Protein AF-A9DUG3-F1 (afdb_monomer_lite)

Sequence (276 aa):
MDKNAQLIIAKNIAESKLKQYTFLKLDKHLISSIRQYLVFFSNYVKDSKKVEIIMHASEVEGGLDIAFDFPETTTKEELQTWLNEYLGFLKTDKNNLQVNAVDDVTDKEADVLILKLKNQIQHFKHSLDILQVENNLLKSQNEQITDITKLLASKSDQFFIPIGNNNSIVKEQSNTTDKTQFIGSSFHKSEINISEIDDKIVDLIKTLSKNTKQEKKLLSNLETLKSETASEKEKKKSGSMIRKFLETCNTEVAKEVIQTISENGEGWIQYIGTLF

Structure (mmCIF, N/CA/C/O backbone):
data_AF-A9DUG3-F1
#
_entry.id   AF-A9DUG3-F1
#
loop_
_atom_site.group_PDB
_atom_site.id
_atom_site.type_symbol
_atom_site.label_atom_id
_atom_site.label_alt_id
_atom_site.label_comp_id
_atom_site.label_asym_id
_atom_site.label_entity_id
_atom_site.label_seq_id
_atom_site.pdbx_PDB_ins_code
_atom_site.Cartn_x
_atom_site.Cartn_y
_atom_site.Cartn_z
_atom_site.occupancy
_atom_site.B_iso_or_equiv
_atom_site.auth_seq_id
_atom_site.auth_comp_id
_atom_site.auth_asym_id
_atom_site.auth_atom_id
_atom_site.pdbx_PDB_model_num
ATOM 1 N N . MET A 1 1 ? 21.197 19.264 36.733 1.00 53.28 1 MET A N 1
ATOM 2 C CA . MET A 1 1 ? 20.646 17.947 36.353 1.00 53.28 1 MET A CA 1
ATOM 3 C C . MET A 1 1 ? 20.316 18.002 34.878 1.00 53.28 1 MET A C 1
ATOM 5 O O . MET A 1 1 ? 19.623 18.921 34.465 1.00 53.28 1 MET A O 1
ATOM 9 N N . ASP A 1 2 ? 20.927 17.116 34.099 1.00 63.25 2 ASP A N 1
ATOM 10 C CA . ASP A 1 2 ? 20.950 17.178 32.640 1.00 63.25 2 ASP A CA 1
ATOM 11 C C . ASP A 1 2 ? 19.565 16.864 32.048 1.00 63.25 2 ASP A C 1
ATOM 13 O O . ASP A 1 2 ? 18.989 15.801 32.290 1.00 63.25 2 ASP A O 1
ATOM 17 N N . LYS A 1 3 ? 19.025 17.818 31.285 1.00 61.84 3 LYS A N 1
ATOM 18 C CA . LYS A 1 3 ? 17.719 17.726 30.621 1.00 61.84 3 LYS A CA 1
ATOM 19 C C . LYS A 1 3 ? 17.682 16.547 29.637 1.00 61.84 3 LYS A C 1
ATOM 21 O O . LYS A 1 3 ? 16.628 15.944 29.461 1.00 61.84 3 LYS A O 1
ATOM 26 N N . ASN A 1 4 ? 18.835 16.163 29.076 1.00 63.25 4 ASN A N 1
ATOM 27 C CA . ASN A 1 4 ? 18.965 14.982 28.219 1.00 63.25 4 ASN A CA 1
ATOM 28 C C . ASN A 1 4 ? 18.872 13.672 29.005 1.00 63.25 4 ASN A C 1
ATOM 30 O O . ASN A 1 4 ? 18.238 12.730 28.538 1.00 63.25 4 ASN A O 1
ATOM 34 N N . ALA A 1 5 ? 19.429 13.613 30.216 1.00 62.38 5 ALA A N 1
ATOM 35 C CA . ALA A 1 5 ? 19.328 12.424 31.059 1.00 62.38 5 ALA A CA 1
ATOM 36 C C . ALA A 1 5 ? 17.874 12.161 31.487 1.00 62.38 5 ALA A C 1
ATOM 38 O O . ALA A 1 5 ? 17.422 11.019 31.472 1.00 62.38 5 ALA A O 1
ATOM 39 N N . GLN A 1 6 ? 17.108 13.217 31.789 1.00 64.44 6 GLN A N 1
ATOM 40 C CA . GLN A 1 6 ? 15.674 13.094 32.079 1.00 64.44 6 GLN A CA 1
ATOM 41 C C . GLN A 1 6 ? 14.865 12.644 30.852 1.00 64.44 6 GLN A C 1
ATOM 43 O O . GLN A 1 6 ? 13.940 11.849 31.001 1.00 64.44 6 GLN A O 1
ATOM 48 N N . LEU A 1 7 ? 15.236 13.088 29.645 1.00 58.44 7 LEU A N 1
ATOM 49 C CA . LEU A 1 7 ? 14.571 12.688 28.400 1.00 58.44 7 LEU A CA 1
ATOM 50 C C . LEU A 1 7 ? 14.832 11.216 28.046 1.00 58.44 7 LEU A C 1
ATOM 52 O O . LEU A 1 7 ? 13.918 10.514 27.626 1.00 58.44 7 LEU A O 1
ATOM 56 N N . ILE A 1 8 ? 16.060 10.735 28.265 1.00 62.53 8 ILE A N 1
ATOM 57 C CA . ILE A 1 8 ? 16.444 9.331 28.051 1.00 62.53 8 ILE A CA 1
ATOM 58 C C . ILE A 1 8 ? 15.735 8.418 29.056 1.00 62.53 8 ILE A C 1
ATOM 60 O O . ILE A 1 8 ? 15.217 7.373 28.678 1.00 62.53 8 ILE A O 1
ATOM 64 N N . ILE A 1 9 ? 15.647 8.827 30.325 1.00 62.38 9 ILE A N 1
ATOM 65 C CA . ILE A 1 9 ? 14.929 8.065 31.355 1.00 62.38 9 ILE A CA 1
ATOM 66 C C . ILE A 1 9 ? 13.424 8.032 31.055 1.00 62.38 9 ILE A C 1
ATOM 68 O O . ILE A 1 9 ? 12.820 6.967 31.124 1.00 62.38 9 ILE A O 1
ATOM 72 N N . ALA A 1 10 ? 12.820 9.158 30.663 1.00 55.88 10 ALA A N 1
ATOM 73 C CA . ALA A 1 10 ? 11.409 9.208 30.279 1.00 55.88 10 ALA A CA 1
ATOM 74 C C . ALA A 1 10 ? 11.113 8.358 29.033 1.00 55.88 10 ALA A C 1
ATOM 76 O O . ALA A 1 10 ? 10.113 7.646 29.009 1.00 55.88 10 ALA A O 1
ATOM 77 N N . LYS A 1 11 ? 12.006 8.376 28.034 1.00 54.28 11 LYS A N 1
ATOM 78 C CA . LYS A 1 11 ? 11.915 7.526 26.842 1.00 54.28 11 LYS A CA 1
ATOM 79 C C . LYS A 1 11 ? 12.021 6.042 27.201 1.00 54.28 11 LYS A C 1
ATOM 81 O O . LYS A 1 11 ? 11.151 5.279 26.808 1.00 54.28 11 LYS A O 1
ATOM 86 N N . ASN A 1 12 ? 12.991 5.653 28.026 1.00 52.78 12 ASN A N 1
ATOM 87 C CA . ASN A 1 12 ? 13.157 4.263 28.464 1.00 52.78 12 ASN A CA 1
ATOM 88 C C . ASN A 1 12 ? 11.988 3.768 29.336 1.00 52.78 12 ASN A C 1
ATOM 90 O O . ASN A 1 12 ? 11.646 2.592 29.292 1.00 52.78 12 ASN A O 1
ATOM 94 N N . ILE A 1 13 ? 11.360 4.647 30.129 1.00 55.53 13 ILE A N 1
ATOM 95 C CA . ILE A 1 13 ? 10.158 4.319 30.917 1.00 55.53 13 ILE A CA 1
ATOM 96 C C . ILE A 1 13 ? 8.910 4.220 30.024 1.00 55.53 13 ILE A C 1
ATOM 98 O O . ILE A 1 13 ? 8.036 3.397 30.283 1.00 55.53 13 ILE A O 1
ATOM 102 N N . ALA A 1 14 ? 8.805 5.042 28.978 1.00 52.41 14 ALA A N 1
ATOM 103 C CA . ALA A 1 14 ? 7.743 4.917 27.982 1.00 52.41 14 ALA A CA 1
ATOM 104 C C . ALA A 1 14 ? 7.910 3.629 27.157 1.00 52.41 14 ALA A C 1
ATOM 106 O O . ALA A 1 14 ? 6.949 2.890 26.965 1.00 52.41 14 ALA A O 1
ATOM 107 N N . GLU A 1 15 ? 9.142 3.304 26.759 1.00 47.09 15 GLU A N 1
ATOM 108 C CA . GLU A 1 15 ? 9.482 2.067 26.051 1.00 47.09 15 GLU A CA 1
ATOM 109 C C . GLU A 1 15 ? 9.289 0.817 26.923 1.00 47.09 15 GLU A C 1
ATOM 111 O O . GLU A 1 15 ? 8.870 -0.213 26.410 1.00 47.09 15 GLU A O 1
ATOM 116 N N . SER A 1 16 ? 9.491 0.895 28.245 1.00 46.16 16 SER A N 1
ATOM 117 C CA . SER A 1 16 ? 9.234 -0.233 29.156 1.00 46.16 16 SER A CA 1
ATOM 118 C C . SER A 1 16 ? 7.751 -0.470 29.467 1.00 46.16 16 SER A C 1
ATOM 120 O O . SER A 1 16 ? 7.396 -1.537 29.971 1.00 46.16 16 SER A O 1
ATOM 122 N N . LYS A 1 17 ? 6.877 0.499 29.155 1.00 48.72 17 LYS A N 1
ATOM 123 C CA . LYS A 1 17 ? 5.414 0.346 29.213 1.00 48.72 17 LYS A CA 1
ATOM 124 C C . LYS A 1 17 ? 4.809 -0.175 27.912 1.00 48.72 17 LYS A C 1
ATOM 126 O O . LYS A 1 17 ? 3.678 -0.660 27.940 1.00 48.72 17 LYS A O 1
ATOM 131 N N . LEU A 1 18 ? 5.544 -0.114 26.799 1.00 52.50 18 LEU A N 1
ATOM 132 C CA . LEU A 1 18 ? 5.123 -0.741 25.552 1.00 52.50 18 LEU A CA 1
ATOM 133 C C . LEU A 1 18 ? 5.094 -2.253 25.750 1.00 52.50 18 LEU A C 1
ATOM 135 O O . LEU A 1 18 ? 6.120 -2.914 25.906 1.00 52.50 18 LEU A O 1
ATOM 139 N N . LYS A 1 19 ? 3.895 -2.825 25.718 1.00 59.94 19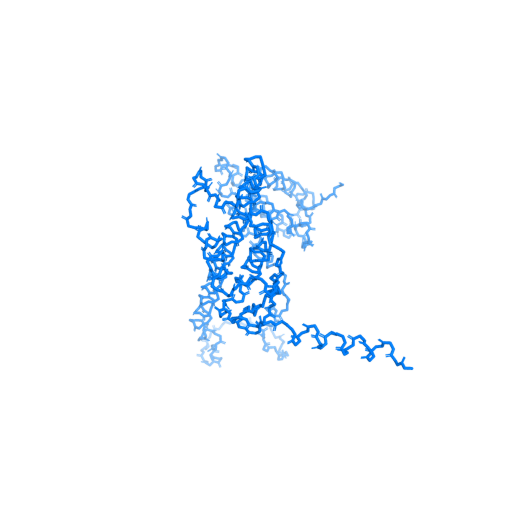 LYS A N 1
ATOM 140 C CA . LYS A 1 19 ? 3.746 -4.273 25.649 1.00 59.94 19 LYS A CA 1
ATOM 141 C C . LYS A 1 19 ? 4.064 -4.667 24.205 1.00 59.94 19 LYS A C 1
ATOM 143 O O . LYS A 1 19 ? 3.303 -4.362 23.291 1.00 59.94 19 LYS A O 1
ATOM 148 N N . GLN A 1 20 ? 5.225 -5.276 23.978 1.00 57.41 20 GLN A N 1
ATOM 149 C CA . GLN A 1 20 ? 5.587 -5.830 22.672 1.00 57.41 20 GLN A CA 1
ATOM 150 C C . GLN A 1 20 ? 4.740 -7.082 22.428 1.00 57.41 20 GLN A C 1
ATOM 152 O O . GLN A 1 20 ? 4.733 -8.002 23.246 1.00 57.41 20 GLN A O 1
ATOM 157 N N . TYR A 1 21 ? 3.989 -7.108 21.327 1.00 61.03 21 TYR A N 1
ATOM 158 C CA . TYR A 1 21 ? 3.014 -8.173 21.077 1.00 61.03 21 TYR A CA 1
ATOM 159 C C . TYR A 1 21 ? 3.483 -9.182 20.041 1.00 61.03 21 TYR A C 1
ATOM 161 O O . TYR A 1 21 ? 3.121 -10.356 20.147 1.00 61.03 21 TYR A O 1
ATOM 169 N N . THR A 1 22 ? 4.237 -8.755 19.023 1.00 67.94 22 THR A N 1
ATOM 170 C CA . THR A 1 22 ? 4.619 -9.649 17.923 1.00 67.94 22 THR A CA 1
ATOM 171 C C . THR A 1 22 ? 5.698 -9.057 17.025 1.00 67.94 22 THR A C 1
ATOM 173 O O . THR A 1 22 ? 5.678 -7.867 16.719 1.00 67.94 22 THR A O 1
ATOM 176 N N . PHE A 1 23 ? 6.575 -9.937 16.545 1.00 68.12 23 PHE A N 1
ATOM 177 C CA . PHE A 1 23 ? 7.443 -9.706 15.397 1.00 68.12 23 PHE A CA 1
ATOM 178 C C . PHE A 1 23 ? 6.823 -10.364 14.156 1.00 68.12 23 PHE A C 1
ATOM 180 O O . PHE A 1 23 ? 6.543 -11.567 14.155 1.00 68.12 23 PHE A O 1
ATOM 187 N N . LEU A 1 24 ? 6.613 -9.589 13.093 1.00 70.44 24 LEU A N 1
ATOM 188 C CA . LEU A 1 24 ? 6.164 -10.082 11.793 1.00 70.44 24 LEU A CA 1
ATOM 189 C C . LEU A 1 24 ? 7.359 -10.208 10.856 1.00 70.44 24 LEU A C 1
ATOM 191 O O . LEU A 1 24 ? 7.857 -9.208 10.341 1.00 70.44 24 LEU A O 1
ATOM 195 N N . LYS A 1 25 ? 7.771 -11.446 10.573 1.00 70.25 25 LYS A N 1
ATOM 196 C CA . LYS A 1 25 ? 8.754 -11.716 9.522 1.00 70.25 25 LYS A CA 1
ATOM 197 C C . LYS A 1 25 ? 8.149 -11.380 8.161 1.00 70.25 25 LYS A C 1
ATOM 199 O O . LYS A 1 25 ? 7.157 -11.990 7.763 1.00 70.25 25 LYS A O 1
ATOM 204 N N . LEU A 1 26 ? 8.752 -10.434 7.452 1.00 74.50 26 LEU A N 1
ATOM 205 C CA . LEU A 1 26 ? 8.242 -9.916 6.185 1.00 74.50 26 LEU A CA 1
ATOM 206 C C . LEU A 1 26 ? 9.390 -9.691 5.207 1.00 74.50 26 LEU A C 1
ATOM 208 O O . LEU A 1 26 ? 10.518 -9.406 5.603 1.00 74.50 26 LEU A O 1
ATOM 212 N N . ASP A 1 27 ? 9.088 -9.806 3.916 1.00 73.44 27 ASP A N 1
ATOM 213 C CA . ASP A 1 27 ? 10.015 -9.368 2.879 1.00 73.44 27 ASP A CA 1
ATOM 214 C C . ASP A 1 27 ? 10.232 -7.853 3.002 1.00 73.44 27 ASP A C 1
ATOM 216 O O . ASP A 1 27 ? 9.260 -7.105 3.148 1.00 73.44 27 ASP A O 1
ATOM 220 N N . LYS A 1 28 ? 11.493 -7.404 2.912 1.00 77.38 28 LYS A N 1
ATOM 221 C CA . LYS A 1 28 ? 11.890 -5.990 3.009 1.00 77.38 28 LYS A CA 1
ATOM 222 C C . LYS A 1 28 ? 11.071 -5.069 2.102 1.00 77.38 28 LYS A C 1
ATOM 224 O O . LYS A 1 28 ? 10.828 -3.922 2.459 1.00 77.38 28 LYS A O 1
ATOM 229 N N . HIS A 1 29 ? 10.622 -5.578 0.957 1.00 76.38 29 HIS A N 1
ATOM 230 C CA . HIS A 1 29 ? 9.849 -4.820 -0.019 1.00 76.38 29 HIS A CA 1
ATOM 231 C C . HIS A 1 29 ? 8.402 -4.569 0.433 1.00 76.38 29 HIS A C 1
ATOM 233 O O . HIS A 1 29 ? 7.811 -3.565 0.054 1.00 76.38 29 HIS A O 1
ATOM 239 N N . LEU A 1 30 ? 7.840 -5.431 1.285 1.00 76.88 30 LEU A N 1
ATOM 240 C CA . LEU A 1 30 ? 6.457 -5.329 1.772 1.00 76.88 30 LEU A CA 1
ATOM 241 C C . LEU A 1 30 ? 6.329 -4.524 3.072 1.00 76.88 30 LEU A C 1
ATOM 243 O O . LEU A 1 30 ? 5.225 -4.109 3.431 1.00 76.88 30 LEU A O 1
ATOM 247 N N . ILE A 1 31 ? 7.443 -4.317 3.783 1.00 79.88 31 ILE A N 1
ATOM 248 C CA . ILE A 1 31 ? 7.480 -3.710 5.121 1.00 79.88 31 ILE A CA 1
ATOM 249 C C . ILE A 1 31 ? 6.757 -2.358 5.139 1.00 79.88 31 ILE A C 1
ATOM 251 O O . ILE A 1 31 ? 5.853 -2.162 5.951 1.00 79.88 31 ILE A O 1
ATOM 255 N N . SER A 1 32 ? 7.097 -1.447 4.223 1.00 82.75 32 SER A N 1
ATOM 256 C CA . SER A 1 32 ? 6.539 -0.088 4.225 1.00 82.75 32 SER A CA 1
ATOM 257 C C . SER A 1 32 ? 5.024 -0.083 3.989 1.00 82.75 32 SER A C 1
ATOM 259 O O . SER A 1 32 ? 4.283 0.554 4.741 1.00 82.75 32 SER A O 1
ATOM 261 N N . SER A 1 33 ? 4.545 -0.846 3.000 1.00 80.19 33 SER A N 1
ATOM 262 C CA . SER A 1 33 ? 3.121 -0.943 2.652 1.00 80.19 33 SER A CA 1
ATOM 263 C C . SER A 1 33 ? 2.298 -1.531 3.795 1.00 80.19 33 SER A C 1
ATOM 265 O O . SER A 1 33 ? 1.241 -1.006 4.145 1.00 80.19 33 SER A O 1
ATOM 267 N N . ILE A 1 34 ? 2.803 -2.604 4.414 1.00 82.38 34 ILE A N 1
ATOM 268 C CA . ILE A 1 34 ? 2.151 -3.249 5.556 1.00 82.38 34 ILE A CA 1
ATOM 269 C C . ILE A 1 34 ? 2.146 -2.306 6.760 1.00 82.38 34 ILE A C 1
ATOM 271 O O . ILE A 1 34 ? 1.101 -2.129 7.383 1.00 82.38 34 ILE A O 1
ATOM 275 N N . ARG A 1 35 ? 3.267 -1.637 7.056 1.00 85.31 35 ARG A N 1
ATOM 276 C CA . ARG A 1 35 ? 3.357 -0.662 8.151 1.00 85.31 35 ARG A CA 1
ATOM 277 C C . ARG A 1 35 ? 2.325 0.450 7.996 1.00 85.31 35 ARG A C 1
ATOM 279 O O . ARG A 1 35 ? 1.615 0.747 8.950 1.00 85.31 35 ARG A O 1
ATOM 286 N N . GLN A 1 36 ? 2.224 1.048 6.809 1.00 84.06 36 GLN A N 1
ATOM 287 C CA . GLN A 1 36 ? 1.275 2.134 6.547 1.00 84.06 36 GLN A CA 1
ATOM 288 C C . GLN A 1 36 ? -0.175 1.695 6.782 1.00 84.06 36 GLN A C 1
ATOM 290 O O . GLN A 1 36 ? -0.925 2.410 7.445 1.00 84.06 36 GLN A O 1
ATOM 295 N N . TYR A 1 37 ? -0.552 0.502 6.309 1.00 86.81 37 TYR A N 1
ATOM 296 C CA . TYR A 1 37 ? -1.890 -0.041 6.548 1.00 86.81 37 TYR A CA 1
ATOM 297 C C . TYR A 1 37 ? -2.141 -0.322 8.034 1.00 86.81 37 TYR A C 1
ATOM 299 O O . TYR A 1 37 ? -3.212 -0.012 8.555 1.00 86.81 37 TYR A O 1
ATOM 307 N N . LEU A 1 38 ? -1.159 -0.886 8.738 1.00 85.00 38 LEU A N 1
ATOM 308 C CA . LEU A 1 38 ? -1.287 -1.225 10.152 1.00 85.00 38 LEU A CA 1
ATOM 309 C C . LEU A 1 38 ? -1.399 0.011 11.049 1.00 85.00 38 LEU A C 1
ATOM 311 O O . LEU A 1 38 ? -2.230 0.020 11.946 1.00 85.00 38 LEU A O 1
ATOM 315 N N . VAL A 1 39 ? -0.657 1.089 10.784 1.00 86.94 39 VAL A N 1
ATOM 316 C CA . VAL A 1 39 ? -0.724 2.323 11.595 1.00 86.94 39 VAL A CA 1
ATOM 317 C C . VAL A 1 39 ? -2.143 2.909 11.647 1.00 86.94 39 VAL A C 1
ATOM 319 O O . VAL A 1 39 ? -2.549 3.459 12.674 1.00 86.94 39 VAL A O 1
ATOM 322 N N . PHE A 1 40 ? -2.940 2.737 10.586 1.00 89.69 40 PHE A N 1
ATOM 323 C CA . PHE A 1 40 ? -4.333 3.191 10.559 1.00 89.69 40 PHE A CA 1
ATOM 324 C C . PHE A 1 40 ? -5.258 2.417 11.519 1.00 89.69 40 PHE A C 1
ATOM 326 O O . PHE A 1 40 ? -6.311 2.935 11.892 1.00 89.69 40 PHE A O 1
ATOM 333 N N . PHE A 1 41 ? -4.865 1.230 11.989 1.00 89.75 41 PHE A N 1
ATOM 334 C CA . PHE A 1 41 ? -5.651 0.431 12.935 1.00 89.75 41 PHE A CA 1
ATOM 335 C C . PHE A 1 41 ? -6.029 1.208 14.207 1.00 89.75 41 PHE A C 1
ATOM 337 O O . PHE A 1 41 ? -7.154 1.094 14.688 1.00 89.75 41 PHE A O 1
ATOM 344 N N . SER A 1 42 ? -5.136 2.068 14.703 1.00 92.44 42 SER A N 1
ATOM 345 C CA . SER A 1 42 ? -5.408 2.933 15.861 1.00 92.44 42 SER A CA 1
ATOM 346 C C . SER A 1 42 ? -6.625 3.837 15.630 1.00 92.44 42 SER A C 1
ATOM 348 O O . SER A 1 42 ? -7.496 3.957 16.490 1.00 92.44 42 SER A O 1
ATOM 350 N N . ASN A 1 43 ? -6.728 4.423 14.431 1.00 93.31 43 ASN A N 1
ATOM 351 C CA . ASN A 1 43 ? -7.864 5.264 14.051 1.00 93.31 43 ASN A CA 1
ATOM 352 C C . ASN A 1 43 ? -9.137 4.437 13.897 1.00 93.31 43 ASN A C 1
ATOM 354 O O . ASN A 1 43 ? -10.205 4.883 14.294 1.00 93.31 43 ASN A O 1
ATOM 358 N N . TYR A 1 44 ? -9.023 3.227 13.346 1.00 93.50 44 TYR A N 1
ATOM 359 C CA . TYR A 1 44 ? -10.154 2.313 13.242 1.00 93.50 44 TYR A CA 1
ATOM 360 C C . TYR A 1 44 ? -10.753 1.999 14.618 1.00 93.50 44 TYR A C 1
ATOM 362 O O . TYR A 1 44 ? -11.964 2.121 14.791 1.00 93.50 44 TYR A O 1
ATOM 370 N N . VAL A 1 45 ? -9.929 1.639 15.605 1.00 92.88 45 VAL A N 1
ATOM 371 C CA . VAL A 1 45 ? -10.407 1.319 16.960 1.00 92.88 45 VAL A CA 1
ATOM 372 C C . VAL A 1 45 ? -10.987 2.554 17.648 1.00 92.88 45 VAL A C 1
ATOM 374 O O . VAL A 1 45 ? -12.064 2.471 18.238 1.00 92.88 45 VAL A O 1
ATOM 377 N N . LYS A 1 46 ? -10.347 3.716 17.494 1.00 94.19 46 LYS A N 1
ATOM 378 C CA . LYS A 1 46 ? -10.870 4.982 18.017 1.00 94.19 46 LYS A CA 1
ATOM 379 C C . LYS A 1 46 ? -12.239 5.331 17.432 1.00 94.19 46 LYS A C 1
ATOM 381 O O . LYS A 1 46 ? -13.159 5.648 18.181 1.00 94.19 46 LYS A O 1
ATOM 386 N N . ASP A 1 47 ? -12.387 5.237 16.115 1.00 92.44 47 ASP A N 1
ATOM 387 C CA . ASP A 1 47 ? -13.604 5.653 15.416 1.00 92.44 47 ASP A CA 1
ATOM 388 C C . ASP A 1 47 ? -14.744 4.619 15.564 1.00 92.44 47 ASP A C 1
ATOM 390 O O . ASP A 1 47 ? -15.905 5.015 15.604 1.00 92.44 47 ASP A O 1
ATOM 394 N N . SER A 1 48 ? -14.440 3.314 15.678 1.00 92.94 48 SER A N 1
ATOM 395 C CA . SER A 1 48 ? -15.455 2.239 15.764 1.00 92.94 48 SER A CA 1
ATOM 396 C C . SER A 1 48 ? -15.778 1.759 17.177 1.00 92.94 48 SER A C 1
ATOM 398 O O . SER A 1 48 ? -16.914 1.367 17.434 1.00 92.94 48 SER A O 1
ATOM 400 N N . LYS A 1 49 ? -14.796 1.739 18.086 1.00 93.94 49 LYS A N 1
ATOM 401 C CA . LYS A 1 49 ? -14.943 1.208 19.452 1.00 93.94 49 LYS A CA 1
ATOM 402 C C . LYS A 1 49 ? -14.904 2.299 20.521 1.00 93.94 49 LYS A C 1
ATOM 404 O O . LYS A 1 49 ? -15.144 1.996 21.683 1.00 93.94 49 LYS A O 1
ATOM 409 N N . LYS A 1 50 ? -14.590 3.548 20.141 1.00 93.06 50 LYS A N 1
ATOM 410 C CA . LYS A 1 50 ? -14.387 4.694 21.050 1.00 93.06 50 LYS A CA 1
ATOM 411 C C . LYS A 1 50 ? -13.301 4.442 22.111 1.00 93.06 50 LYS A C 1
ATOM 413 O O . LYS A 1 50 ? -13.312 5.041 23.182 1.00 93.06 50 LYS A O 1
ATOM 418 N N . VAL A 1 51 ? -12.334 3.578 21.791 1.00 92.38 51 VAL A N 1
ATOM 419 C CA . VAL A 1 51 ? -11.171 3.282 22.638 1.00 92.38 51 VAL A CA 1
ATOM 420 C C . VAL A 1 51 ? -9.929 3.900 22.009 1.00 92.38 51 VAL A C 1
ATOM 422 O O . VAL A 1 51 ? -9.644 3.683 20.832 1.00 92.38 51 VAL A O 1
ATOM 425 N N . GLU A 1 52 ? -9.174 4.670 22.790 1.00 92.00 52 GLU A N 1
ATOM 426 C CA . GLU A 1 52 ? -7.887 5.195 22.340 1.00 92.00 52 GLU A CA 1
ATOM 427 C C . GLU A 1 52 ? -6.798 4.141 22.522 1.00 92.00 52 GLU A C 1
ATOM 429 O O . GLU A 1 52 ? -6.439 3.793 23.643 1.00 92.00 52 GLU A O 1
ATOM 434 N N . ILE A 1 53 ? -6.267 3.648 21.404 1.00 88.94 53 ILE A N 1
ATOM 435 C CA . ILE A 1 53 ? -5.071 2.806 21.366 1.00 88.94 53 ILE A CA 1
ATOM 436 C C . ILE A 1 53 ? -4.024 3.460 20.467 1.00 88.94 53 ILE A C 1
ATOM 438 O O . ILE A 1 53 ? -4.368 4.207 19.548 1.00 88.94 53 ILE A O 1
ATOM 442 N N . ILE A 1 54 ? -2.753 3.137 20.686 1.00 88.00 54 ILE A N 1
ATOM 443 C CA . ILE A 1 54 ? -1.655 3.539 19.808 1.00 88.00 54 ILE A CA 1
ATOM 444 C C . ILE A 1 54 ? -0.915 2.286 19.360 1.00 88.00 54 ILE A C 1
ATOM 446 O O . ILE A 1 54 ? -0.279 1.593 20.153 1.00 88.00 54 ILE A O 1
ATOM 450 N N . MET A 1 55 ? -0.996 1.991 18.066 1.00 85.38 55 MET A N 1
ATOM 451 C CA . MET A 1 55 ? -0.180 0.962 17.439 1.00 85.38 55 MET A CA 1
ATOM 452 C C . MET A 1 55 ? 1.178 1.536 17.041 1.00 85.38 55 MET A C 1
ATOM 454 O O . MET A 1 55 ? 1.270 2.478 16.251 1.00 85.38 55 MET A O 1
ATOM 458 N N . HIS A 1 56 ? 2.234 0.905 17.532 1.00 83.56 56 HIS A N 1
ATOM 459 C CA . HIS A 1 56 ? 3.605 1.159 17.127 1.00 83.56 56 HIS A CA 1
ATOM 460 C C . HIS A 1 56 ? 4.050 0.041 16.189 1.00 83.56 56 HIS A C 1
ATOM 462 O O . HIS A 1 56 ? 4.050 -1.126 16.572 1.00 83.56 56 HIS A O 1
ATOM 468 N N . ALA A 1 57 ? 4.415 0.403 14.961 1.00 82.69 57 ALA A N 1
ATOM 469 C CA . ALA A 1 57 ? 4.957 -0.516 13.969 1.00 82.69 57 ALA A CA 1
ATOM 470 C C . ALA A 1 57 ? 6.316 0.011 13.497 1.00 82.69 57 ALA A C 1
ATOM 472 O O . ALA A 1 57 ? 6.387 0.985 12.742 1.00 82.69 57 ALA A O 1
ATOM 473 N N . SER A 1 58 ? 7.386 -0.623 13.970 1.00 84.25 58 SER A N 1
ATOM 474 C CA . SER A 1 58 ? 8.768 -0.230 13.689 1.00 84.25 58 SER A CA 1
ATOM 475 C C . SER A 1 58 ? 9.411 -1.208 12.716 1.00 84.25 58 SER A C 1
ATOM 477 O O . SER A 1 58 ? 9.255 -2.421 12.843 1.00 84.25 58 SER A O 1
ATOM 479 N N . GLU A 1 59 ? 10.140 -0.678 11.738 1.00 83.88 59 GLU A N 1
ATOM 480 C CA . GLU A 1 59 ? 10.906 -1.497 10.797 1.00 83.88 59 GLU A CA 1
ATOM 481 C C . GLU A 1 59 ? 12.181 -1.983 11.477 1.00 83.88 59 GLU A C 1
ATOM 483 O O . GLU A 1 59 ? 12.938 -1.191 12.039 1.00 83.88 59 GLU A O 1
ATOM 488 N N . VAL A 1 60 ? 12.403 -3.290 11.423 1.00 83.00 60 VAL A N 1
ATOM 489 C CA . VAL A 1 60 ? 13.577 -3.958 11.986 1.00 83.00 60 VAL A CA 1
ATOM 490 C C . VAL A 1 60 ? 14.138 -4.932 10.956 1.00 83.00 60 VAL A C 1
ATOM 492 O O . VAL A 1 60 ? 13.498 -5.243 9.947 1.00 83.00 60 VAL A O 1
ATOM 495 N N . GLU A 1 61 ? 15.359 -5.410 11.175 1.00 79.19 61 GLU A N 1
ATOM 496 C CA . GLU A 1 61 ? 15.987 -6.344 10.246 1.00 79.19 61 GLU A CA 1
ATOM 497 C C . GLU A 1 61 ? 15.131 -7.615 10.088 1.00 79.19 61 GLU A C 1
ATOM 499 O O . GLU A 1 61 ? 14.852 -8.335 11.046 1.00 79.19 61 GLU A O 1
ATOM 504 N N . GLY A 1 62 ? 14.675 -7.874 8.859 1.00 74.25 62 GLY A N 1
ATOM 505 C CA . GLY A 1 62 ? 13.863 -9.045 8.522 1.00 74.25 62 GLY A CA 1
ATOM 506 C C . GLY A 1 62 ? 12.359 -8.932 8.803 1.00 74.25 62 GLY A C 1
ATOM 507 O O . GLY A 1 62 ? 11.658 -9.936 8.633 1.00 74.25 62 GLY A O 1
ATOM 508 N N . GLY A 1 63 ? 11.835 -7.767 9.212 1.00 81.12 63 GLY A N 1
ATOM 509 C CA . GLY A 1 63 ? 10.398 -7.641 9.457 1.00 81.12 63 GLY A CA 1
ATOM 510 C C . GLY A 1 63 ? 9.899 -6.346 10.101 1.00 81.12 63 GLY A C 1
ATOM 511 O O . GLY A 1 63 ? 10.512 -5.284 10.008 1.00 81.12 63 GLY A O 1
ATOM 512 N N . LEU A 1 64 ? 8.736 -6.457 10.746 1.00 75.12 64 LEU A N 1
ATOM 513 C CA . LEU A 1 64 ? 8.099 -5.397 11.529 1.00 75.12 64 LEU A CA 1
ATOM 514 C C . LEU A 1 64 ? 7.950 -5.828 12.985 1.00 75.12 64 LEU A C 1
ATOM 516 O O . LEU A 1 64 ? 7.368 -6.877 13.263 1.00 75.12 64 LEU A O 1
ATOM 520 N N . ASP A 1 65 ? 8.391 -4.975 13.902 1.00 78.00 65 ASP A N 1
ATOM 521 C CA . ASP A 1 65 ? 8.069 -5.090 15.319 1.00 78.00 65 ASP A CA 1
ATOM 522 C C . ASP A 1 65 ? 6.793 -4.315 15.629 1.00 78.00 65 ASP A C 1
ATOM 524 O O . ASP A 1 65 ? 6.666 -3.135 15.288 1.00 78.00 65 ASP A O 1
ATOM 528 N N . ILE A 1 66 ? 5.847 -4.993 16.282 1.00 79.00 66 ILE A N 1
ATOM 529 C CA . ILE A 1 66 ? 4.543 -4.441 16.635 1.00 79.00 66 ILE A CA 1
ATOM 530 C C . ILE A 1 66 ? 4.375 -4.397 18.151 1.00 79.00 66 ILE A C 1
ATOM 532 O O . ILE A 1 66 ? 4.457 -5.414 18.852 1.00 79.00 66 ILE A O 1
ATOM 536 N N . ALA A 1 67 ? 4.040 -3.209 18.637 1.00 81.31 67 ALA A N 1
ATOM 537 C CA . ALA A 1 67 ? 3.644 -2.961 20.011 1.00 81.31 67 ALA A CA 1
ATOM 538 C C . ALA A 1 67 ? 2.361 -2.130 20.058 1.00 81.31 67 ALA A C 1
ATOM 540 O O . ALA A 1 67 ? 2.020 -1.423 19.108 1.00 81.31 67 ALA A O 1
ATOM 541 N N . PHE A 1 68 ? 1.658 -2.217 21.182 1.00 81.31 68 PHE A N 1
ATOM 542 C CA . PHE A 1 68 ? 0.446 -1.446 21.417 1.00 81.31 68 PHE A CA 1
ATOM 543 C C . PHE A 1 68 ? 0.520 -0.750 22.770 1.00 81.31 68 PHE A C 1
ATOM 545 O O . PHE A 1 68 ? 0.911 -1.365 23.765 1.00 81.31 68 PHE A O 1
ATOM 552 N N . ASP A 1 69 ? 0.103 0.510 22.788 1.00 84.75 69 ASP A N 1
ATOM 553 C CA . ASP A 1 69 ? -0.311 1.221 23.991 1.00 84.75 69 ASP A CA 1
ATOM 554 C C . ASP A 1 69 ? -1.842 1.244 24.026 1.00 84.75 69 ASP A C 1
ATOM 556 O O . ASP A 1 69 ? -2.487 1.578 23.028 1.00 84.75 69 ASP A O 1
ATOM 560 N N . PHE A 1 70 ? -2.429 0.819 25.139 1.00 83.94 70 PHE A N 1
ATOM 561 C CA . PHE A 1 70 ? -3.875 0.785 25.313 1.00 83.94 70 PHE A CA 1
ATOM 562 C C . PHE A 1 70 ? -4.257 0.857 26.800 1.00 83.94 70 PHE A C 1
ATOM 564 O O . PHE A 1 70 ? -3.455 0.485 27.664 1.00 83.94 70 PHE A O 1
ATOM 571 N N . PRO A 1 71 ? -5.482 1.310 27.121 1.00 85.88 71 PRO A N 1
ATOM 572 C CA . PRO A 1 71 ? -5.920 1.515 28.497 1.00 85.88 71 PRO A CA 1
ATOM 573 C C . PRO A 1 71 ? -6.015 0.196 29.269 1.00 85.88 71 PRO A C 1
ATOM 575 O O . PRO A 1 71 ? -6.336 -0.83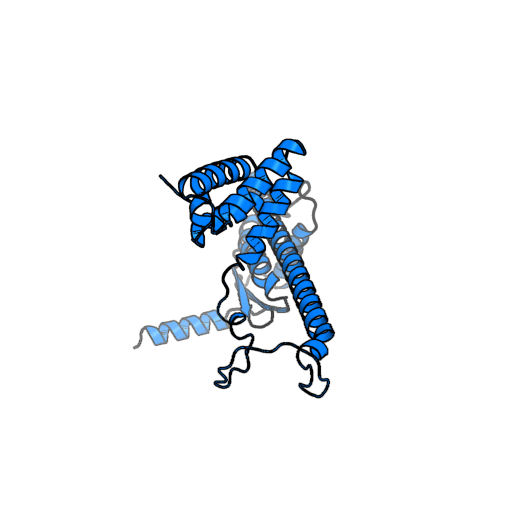9 28.695 1.00 85.88 71 PRO A O 1
ATOM 578 N N . GLU A 1 72 ? -5.847 0.224 30.594 1.00 82.25 72 GLU A N 1
ATOM 579 C CA . GLU A 1 72 ? -5.971 -0.981 31.441 1.00 82.25 72 GLU A CA 1
ATOM 580 C C . GLU A 1 72 ? -7.347 -1.663 31.352 1.00 82.25 72 GLU A C 1
ATOM 582 O O . GLU A 1 72 ? -7.473 -2.845 31.660 1.00 82.25 72 GLU A O 1
ATOM 587 N N . THR A 1 73 ? -8.369 -0.929 30.910 1.00 84.56 73 THR A N 1
ATOM 588 C CA . THR A 1 73 ? -9.724 -1.441 30.680 1.00 84.56 73 THR A CA 1
ATOM 589 C C . THR A 1 73 ? -9.845 -2.316 29.437 1.00 84.56 73 THR A C 1
ATOM 591 O O . THR A 1 73 ? -10.841 -3.014 29.301 1.00 84.56 73 THR A O 1
ATOM 594 N N . THR A 1 74 ? -8.869 -2.271 28.527 1.00 84.69 74 THR A N 1
ATOM 595 C CA . THR A 1 74 ? -8.854 -3.075 27.301 1.00 84.69 74 THR A CA 1
ATOM 596 C C . THR A 1 74 ? -8.025 -4.330 27.517 1.00 84.69 74 THR A C 1
ATOM 598 O O . THR A 1 74 ? -6.901 -4.285 28.017 1.00 84.69 74 THR A O 1
ATOM 601 N N . THR A 1 75 ? -8.567 -5.471 27.116 1.00 84.25 75 THR A N 1
ATOM 602 C CA . THR A 1 75 ? -7.885 -6.762 27.199 1.00 84.25 75 THR A CA 1
ATOM 603 C C . THR A 1 75 ? -7.121 -7.082 25.915 1.00 84.25 75 THR A C 1
ATOM 605 O O . THR A 1 75 ? -7.358 -6.520 24.842 1.00 84.25 75 THR A O 1
ATOM 608 N N . LYS A 1 76 ? -6.182 -8.029 26.005 1.00 76.62 76 LYS A N 1
ATOM 609 C CA . LYS A 1 76 ? -5.441 -8.513 24.834 1.00 76.62 76 LYS A CA 1
ATOM 610 C C . LYS A 1 76 ? -6.380 -9.195 23.833 1.00 76.62 76 LYS A C 1
ATOM 612 O O . LYS A 1 76 ? -6.191 -9.068 22.625 1.00 76.62 76 LYS A O 1
ATOM 617 N N . GLU A 1 77 ? -7.365 -9.926 24.337 1.00 81.12 77 GLU A N 1
ATOM 618 C CA . GLU A 1 77 ? -8.330 -10.705 23.568 1.00 81.12 77 GLU A CA 1
ATOM 619 C C . GLU A 1 77 ? -9.245 -9.797 22.734 1.00 81.12 77 GLU A C 1
ATOM 621 O O . GLU A 1 77 ? -9.496 -10.073 21.556 1.00 81.12 77 GLU A O 1
ATOM 626 N N . GLU A 1 78 ? -9.686 -8.673 23.303 1.00 86.19 78 GLU A N 1
ATOM 627 C CA . GLU A 1 78 ? -10.443 -7.643 22.582 1.00 86.19 78 GLU A CA 1
ATOM 628 C C . GLU A 1 78 ? -9.605 -7.017 21.470 1.00 86.19 78 GLU A C 1
ATOM 630 O O . GLU A 1 78 ? -10.036 -6.979 20.316 1.00 86.19 78 GLU A O 1
ATOM 635 N N . LEU A 1 79 ? -8.369 -6.617 21.784 1.00 82.12 79 LEU A N 1
ATOM 636 C CA . LEU A 1 79 ? -7.454 -6.033 20.807 1.00 82.12 79 LEU A CA 1
ATOM 637 C C . LEU A 1 79 ? -7.183 -6.989 19.637 1.00 82.12 79 LEU A C 1
ATOM 639 O O . LEU A 1 79 ? -7.201 -6.580 18.476 1.00 82.12 79 LEU A O 1
ATOM 643 N N . GLN A 1 80 ? -6.976 -8.276 19.929 1.00 79.69 80 GLN A N 1
ATOM 644 C CA . GLN A 1 80 ? -6.799 -9.313 18.914 1.00 79.69 80 GLN A CA 1
ATOM 645 C C . GLN A 1 80 ? -8.057 -9.485 18.054 1.00 79.69 80 GLN A C 1
ATOM 647 O O . GLN A 1 80 ? -7.953 -9.639 16.837 1.00 79.69 80 GLN A O 1
ATOM 652 N N . THR A 1 81 ? -9.241 -9.437 18.665 1.00 82.75 81 THR A N 1
ATOM 653 C CA . THR A 1 81 ? -10.519 -9.517 17.948 1.00 82.75 81 THR A CA 1
ATOM 654 C C . THR A 1 81 ? -10.676 -8.344 16.982 1.00 82.75 81 THR A C 1
ATOM 656 O O . THR A 1 81 ? -10.967 -8.557 15.804 1.00 82.75 81 THR A O 1
ATOM 659 N N . TRP A 1 82 ? -10.406 -7.118 17.435 1.00 89.12 82 TRP A N 1
ATOM 660 C CA . TRP A 1 82 ? -10.484 -5.922 16.593 1.00 89.12 82 TRP A CA 1
ATOM 661 C C . TRP A 1 82 ? -9.440 -5.926 15.480 1.00 89.12 82 TRP A C 1
ATOM 663 O O . TRP A 1 82 ? -9.744 -5.532 14.355 1.00 89.12 82 TRP A O 1
ATOM 673 N N . LEU A 1 83 ? -8.222 -6.397 15.760 1.00 83.81 83 LEU A N 1
ATOM 674 C CA . LEU A 1 83 ? -7.180 -6.516 14.745 1.00 83.81 83 LEU A CA 1
ATOM 675 C C . LEU A 1 83 ? -7.564 -7.545 13.676 1.00 83.81 83 LEU A C 1
ATOM 677 O O . LEU A 1 83 ? -7.401 -7.283 12.488 1.00 83.81 83 LEU A O 1
ATOM 681 N N . ASN A 1 84 ? -8.122 -8.690 14.073 1.00 76.75 84 ASN A N 1
ATOM 682 C CA . ASN A 1 84 ? -8.604 -9.702 13.133 1.00 76.75 84 ASN A CA 1
ATOM 683 C C . ASN A 1 84 ? -9.752 -9.181 12.262 1.00 76.75 84 ASN A C 1
ATOM 685 O O . ASN A 1 84 ? -9.758 -9.426 11.057 1.00 76.75 84 ASN A O 1
ATOM 689 N N . GLU A 1 85 ? -10.693 -8.445 12.856 1.00 83.75 85 GLU A N 1
ATOM 690 C CA . GLU A 1 85 ? -11.764 -7.759 12.128 1.00 83.75 85 GLU A CA 1
ATOM 691 C C . GLU A 1 85 ? -11.177 -6.789 11.089 1.00 83.75 85 GLU A C 1
ATOM 693 O O . GLU A 1 85 ? -11.484 -6.881 9.900 1.00 83.75 85 GLU A O 1
ATOM 698 N N . TYR A 1 86 ? -10.245 -5.935 11.520 1.00 85.81 86 TYR A N 1
ATOM 699 C CA . TYR A 1 86 ? -9.581 -4.947 10.674 1.00 85.81 86 TYR A CA 1
ATOM 700 C C . TYR A 1 86 ? -8.807 -5.568 9.500 1.00 85.81 86 TYR A C 1
ATOM 702 O O . TYR A 1 86 ? -8.903 -5.116 8.356 1.00 85.81 86 TYR A O 1
ATOM 710 N N . LEU A 1 87 ? -8.041 -6.630 9.759 1.00 82.94 87 LEU A N 1
ATOM 711 C CA . LEU A 1 87 ? -7.325 -7.372 8.719 1.00 82.94 87 LEU A CA 1
ATOM 712 C C . LEU A 1 87 ? -8.289 -8.136 7.800 1.00 82.94 87 LEU A C 1
ATOM 714 O O . LEU A 1 87 ? -7.988 -8.341 6.621 1.00 82.94 87 LEU A O 1
ATOM 718 N N . GLY A 1 88 ? -9.458 -8.526 8.312 1.00 77.00 88 GLY A N 1
ATOM 719 C CA . GLY A 1 88 ? -10.532 -9.154 7.549 1.00 77.00 88 GLY A CA 1
ATOM 720 C C . GLY A 1 88 ? -10.999 -8.300 6.371 1.00 77.00 88 GLY A C 1
ATOM 721 O O . GLY A 1 88 ? -11.250 -8.845 5.295 1.00 77.00 88 GLY A O 1
ATOM 722 N N . PHE A 1 89 ? -11.000 -6.970 6.511 1.00 82.06 89 PHE A N 1
ATOM 723 C CA . PHE A 1 89 ? -11.421 -6.059 5.442 1.00 82.06 89 PHE A CA 1
ATOM 724 C C . PHE A 1 89 ? -10.571 -6.139 4.171 1.00 82.06 89 PHE A C 1
ATOM 726 O O . PHE A 1 89 ? -11.064 -5.826 3.088 1.00 82.06 89 PHE A O 1
ATOM 733 N N . LEU A 1 90 ? -9.324 -6.613 4.258 1.00 79.25 90 LEU A N 1
ATOM 734 C CA . LEU A 1 90 ? -8.489 -6.842 3.075 1.00 79.25 90 LEU A CA 1
ATOM 735 C C . LEU A 1 90 ? -9.075 -7.917 2.144 1.00 79.25 90 LEU A C 1
ATOM 737 O O . LEU A 1 90 ? -8.835 -7.875 0.934 1.00 79.25 90 LEU A O 1
ATOM 741 N N . LYS A 1 91 ? -9.849 -8.858 2.703 1.00 76.88 91 LYS A N 1
ATOM 742 C CA . LYS A 1 91 ? -10.481 -9.980 1.992 1.00 76.88 91 LYS A CA 1
ATOM 743 C C . LYS A 1 91 ? -11.906 -9.672 1.530 1.00 76.88 91 LYS A C 1
ATOM 745 O O . LYS A 1 91 ? -12.427 -10.382 0.675 1.00 76.88 91 LYS A O 1
ATOM 750 N N . THR A 1 92 ? -12.535 -8.642 2.089 1.00 73.25 92 THR A N 1
ATOM 751 C CA . THR A 1 92 ? -13.921 -8.273 1.786 1.00 73.25 92 THR A CA 1
ATOM 752 C C . THR A 1 92 ? -14.019 -7.542 0.446 1.00 73.25 92 THR A C 1
ATOM 754 O O . THR A 1 92 ? -13.137 -6.763 0.069 1.00 73.25 92 THR A O 1
ATOM 757 N N . ASP A 1 93 ? -15.106 -7.783 -0.289 1.00 67.12 93 ASP A N 1
ATOM 758 C CA . ASP A 1 93 ? -15.397 -7.065 -1.530 1.00 67.12 93 ASP A CA 1
ATOM 759 C C . ASP A 1 93 ? -15.676 -5.573 -1.252 1.00 67.12 93 ASP A C 1
ATOM 761 O O . ASP A 1 93 ? -16.292 -5.213 -0.244 1.00 67.12 93 ASP A O 1
ATOM 765 N N . LYS A 1 94 ? -15.243 -4.687 -2.160 1.00 63.47 94 LYS A N 1
ATOM 766 C CA . LYS A 1 94 ? -15.246 -3.218 -1.995 1.00 63.47 94 LYS A CA 1
ATOM 767 C C . LYS A 1 94 ? -16.637 -2.637 -1.714 1.00 63.47 94 LYS A C 1
ATOM 769 O O . LYS A 1 94 ? -16.743 -1.545 -1.148 1.00 63.47 94 LYS A O 1
ATOM 774 N N . ASN A 1 95 ? -17.696 -3.342 -2.103 1.00 64.69 95 ASN A N 1
ATOM 775 C CA . ASN A 1 95 ? -19.068 -2.852 -2.003 1.00 64.69 95 ASN A CA 1
ATOM 776 C C . ASN A 1 95 ? -19.795 -3.283 -0.721 1.00 64.69 95 ASN A C 1
ATOM 778 O O . ASN A 1 95 ? -20.757 -2.622 -0.350 1.00 64.69 95 ASN A O 1
ATOM 782 N N . ASN A 1 96 ? -19.299 -4.297 -0.004 1.00 72.69 96 ASN A N 1
ATOM 783 C CA . ASN A 1 96 ? -20.013 -4.923 1.119 1.00 72.69 96 ASN A CA 1
ATOM 784 C C . ASN A 1 96 ? -19.261 -4.792 2.451 1.00 72.69 96 ASN A C 1
ATOM 786 O O . ASN A 1 96 ? -19.307 -5.682 3.298 1.00 72.69 96 ASN A O 1
ATOM 790 N N . LEU A 1 97 ? -18.523 -3.697 2.628 1.00 80.56 97 LEU A N 1
ATOM 791 C CA . LEU A 1 97 ? -17.761 -3.462 3.848 1.00 80.56 97 LEU A CA 1
ATOM 792 C C . LEU A 1 97 ? -18.708 -2.991 4.958 1.00 80.56 97 LEU A C 1
ATOM 794 O O . LEU A 1 97 ? -19.290 -1.914 4.855 1.00 80.56 97 LEU A O 1
ATOM 798 N N . GLN A 1 98 ? -18.855 -3.812 5.994 1.00 81.88 98 GLN A N 1
ATOM 799 C CA . GLN A 1 98 ? -19.620 -3.502 7.200 1.00 81.88 98 GLN A CA 1
ATOM 800 C C . GLN A 1 98 ? -18.665 -3.410 8.383 1.00 81.88 98 GLN A C 1
ATOM 802 O O . GLN A 1 98 ? -17.791 -4.260 8.532 1.00 81.88 98 GLN A O 1
ATOM 807 N N . VAL A 1 99 ? -18.825 -2.377 9.205 1.00 85.06 99 VAL A N 1
ATOM 808 C CA . VAL A 1 99 ? -18.018 -2.168 10.409 1.00 85.06 99 VAL A CA 1
ATOM 809 C C . VAL A 1 99 ? -18.870 -2.508 11.620 1.00 85.06 99 VAL A C 1
ATOM 811 O O . VAL A 1 99 ? -19.971 -1.976 11.748 1.00 85.06 99 VAL A O 1
ATOM 814 N N . ASN A 1 100 ? -18.363 -3.343 12.530 1.00 86.69 100 ASN A N 1
ATOM 815 C CA . ASN A 1 100 ? -19.031 -3.531 13.814 1.00 86.69 100 ASN A CA 1
ATOM 816 C C . ASN A 1 100 ? -18.656 -2.358 14.722 1.00 86.69 100 ASN A C 1
ATOM 818 O O . ASN A 1 100 ? -17.570 -2.337 15.303 1.00 86.69 100 ASN A O 1
ATOM 822 N N . ALA A 1 101 ? -19.528 -1.362 14.821 1.00 86.06 101 ALA A N 1
ATOM 823 C CA . ALA A 1 101 ? -19.332 -0.218 15.700 1.00 86.06 101 ALA A CA 1
ATOM 824 C C . ALA A 1 101 ? -20.069 -0.412 17.035 1.00 86.06 101 ALA A C 1
ATOM 826 O O . ALA A 1 101 ? -21.036 -1.170 17.106 1.00 86.06 101 ALA A O 1
ATOM 827 N N . VAL A 1 102 ? -19.589 0.237 18.097 1.00 89.38 102 VAL A N 1
ATOM 828 C CA . VAL A 1 102 ? -20.316 0.301 19.377 1.00 89.38 102 VAL A CA 1
ATOM 829 C C . VAL A 1 102 ? -21.523 1.235 19.260 1.00 89.38 102 VAL A C 1
ATOM 831 O O . VAL A 1 102 ? -21.525 2.124 18.413 1.00 89.38 102 VAL A O 1
ATOM 834 N N . ASP A 1 103 ? -22.512 1.075 20.142 1.00 84.12 103 ASP A N 1
ATOM 835 C CA . ASP A 1 103 ? -23.794 1.805 20.092 1.00 84.12 103 ASP A CA 1
ATOM 836 C C . ASP A 1 103 ? -23.659 3.344 20.102 1.00 84.12 103 ASP A C 1
ATOM 838 O O . ASP A 1 103 ? -24.558 4.052 19.656 1.00 84.12 103 ASP A O 1
ATOM 842 N N . ASP A 1 104 ? -22.534 3.872 20.595 1.00 86.94 104 ASP A N 1
ATOM 843 C CA . ASP A 1 104 ? -22.219 5.310 20.635 1.00 86.94 104 ASP A CA 1
ATOM 844 C C . ASP A 1 104 ? -21.727 5.880 19.283 1.00 86.94 104 ASP A C 1
ATOM 846 O O . ASP A 1 104 ? -21.443 7.069 19.153 1.00 86.94 104 ASP A O 1
ATOM 850 N N . VAL A 1 105 ? -21.583 5.044 18.253 1.00 87.62 105 VAL A N 1
ATOM 851 C CA . VAL A 1 105 ? -21.200 5.478 16.905 1.00 87.62 105 VAL A CA 1
ATOM 852 C C . VAL A 1 105 ? -22.455 5.681 16.068 1.00 87.62 105 VAL A C 1
ATOM 854 O O . VAL A 1 105 ? -23.221 4.753 15.822 1.00 87.62 105 VAL A O 1
ATOM 857 N N . THR A 1 106 ? -22.651 6.902 15.580 1.00 90.06 106 THR A N 1
ATOM 858 C CA . THR A 1 106 ? -23.769 7.221 14.687 1.00 90.06 106 THR A CA 1
ATOM 859 C C . THR A 1 106 ? -23.572 6.614 13.295 1.00 90.06 106 THR A C 1
ATOM 861 O O . THR A 1 106 ? -22.442 6.473 12.824 1.00 90.06 106 THR A O 1
ATOM 864 N N . ASP A 1 107 ? -24.667 6.367 12.568 1.00 87.94 107 ASP A N 1
ATOM 865 C CA . ASP A 1 107 ? -24.615 5.860 11.184 1.00 87.94 107 ASP A CA 1
ATOM 866 C C . ASP A 1 107 ? -23.707 6.708 10.277 1.00 87.94 107 ASP A C 1
ATOM 868 O O . ASP A 1 107 ? -22.940 6.188 9.472 1.00 87.94 107 ASP A O 1
ATOM 872 N N . LYS A 1 108 ? -23.723 8.035 10.457 1.00 89.94 108 LYS A N 1
ATOM 873 C CA . LYS A 1 108 ? -22.876 8.957 9.686 1.00 89.94 108 LYS A CA 1
ATOM 874 C C . LYS A 1 108 ? -21.391 8.802 10.010 1.00 89.94 108 LYS A C 1
ATOM 876 O O . LYS A 1 108 ? -20.557 8.915 9.115 1.00 89.94 108 LYS A O 1
ATOM 881 N N . GLU A 1 109 ? -21.041 8.588 11.277 1.00 88.31 109 GLU A N 1
ATOM 882 C CA . GLU A 1 109 ? -19.654 8.318 11.669 1.00 88.31 109 GLU A CA 1
ATOM 883 C C . GLU A 1 109 ? -19.189 6.965 11.123 1.00 88.31 109 GLU A C 1
ATOM 885 O O . GLU A 1 109 ? -18.066 6.867 10.621 1.00 88.31 109 GLU A O 1
ATOM 890 N N . ALA A 1 110 ? -20.063 5.954 11.146 1.00 88.69 110 ALA A N 1
ATOM 891 C CA . ALA A 1 110 ? -19.797 4.651 10.549 1.00 88.69 110 ALA A CA 1
ATOM 892 C C . ALA A 1 110 ? -19.577 4.758 9.029 1.00 88.69 110 ALA A C 1
ATOM 894 O O . ALA A 1 110 ? -18.595 4.216 8.520 1.00 88.69 110 ALA A O 1
ATOM 895 N N . ASP A 1 111 ? -20.401 5.527 8.312 1.00 88.69 111 ASP A N 1
ATOM 896 C CA . ASP A 1 111 ? -20.232 5.792 6.876 1.00 88.69 111 ASP A CA 1
ATOM 897 C C . ASP A 1 111 ? -18.887 6.464 6.569 1.00 88.69 111 ASP A C 1
ATOM 899 O O . ASP A 1 111 ? -18.160 6.055 5.657 1.00 88.69 111 ASP A O 1
ATOM 903 N N . VAL A 1 112 ? -18.511 7.479 7.356 1.00 91.00 112 VAL A N 1
ATOM 904 C CA . VAL A 1 112 ? -17.211 8.151 7.224 1.00 91.00 112 VAL A CA 1
ATOM 905 C C . VAL A 1 112 ? -16.067 7.169 7.469 1.00 91.00 112 VAL A C 1
ATOM 907 O O . VAL A 1 112 ? -15.090 7.163 6.715 1.00 91.00 112 VAL A O 1
ATOM 910 N N . LEU A 1 113 ? -16.174 6.315 8.487 1.00 91.31 113 LEU A N 1
ATOM 911 C CA . LEU A 1 113 ? -15.170 5.296 8.771 1.00 91.31 113 LEU A CA 1
ATOM 912 C C . LEU A 1 113 ? -15.067 4.270 7.636 1.00 91.31 113 LEU A C 1
ATOM 914 O O . LEU A 1 113 ? -13.957 3.941 7.217 1.00 91.31 113 LEU A O 1
ATOM 918 N N . ILE A 1 114 ? -16.192 3.818 7.080 1.00 89.06 114 ILE A N 1
ATOM 919 C CA . ILE A 1 114 ? -16.223 2.922 5.918 1.00 89.06 114 ILE A CA 1
ATOM 920 C C . ILE A 1 114 ? -15.503 3.566 4.730 1.00 89.06 114 ILE A C 1
ATOM 922 O O . ILE A 1 114 ? -14.696 2.906 4.074 1.00 89.06 114 ILE A O 1
ATOM 926 N N . LEU A 1 115 ? -15.735 4.854 4.458 1.00 88.50 115 LEU A N 1
ATOM 927 C CA . LEU A 1 115 ? -15.033 5.576 3.393 1.00 88.50 115 LEU A CA 1
ATOM 928 C C . LEU A 1 115 ? -13.524 5.656 3.649 1.00 88.50 115 LEU A C 1
ATOM 930 O O . LEU A 1 115 ? -12.737 5.365 2.743 1.00 88.50 115 LEU A O 1
ATOM 934 N N . LYS A 1 116 ? -13.105 5.986 4.879 1.00 89.25 116 LYS A N 1
ATOM 935 C CA . LYS A 1 116 ? -11.683 5.985 5.260 1.00 89.25 116 LYS A CA 1
ATOM 936 C C . LYS A 1 116 ? -11.063 4.598 5.059 1.00 89.25 116 LYS A C 1
ATOM 938 O O . LYS A 1 116 ? -10.006 4.497 4.441 1.00 89.25 116 LYS A O 1
ATOM 943 N N . LEU A 1 117 ? -11.729 3.535 5.517 1.00 87.88 117 LEU A N 1
ATOM 944 C CA . LEU A 1 117 ? -11.273 2.149 5.370 1.00 87.88 117 LEU A CA 1
ATOM 945 C C . LEU A 1 117 ? -11.142 1.747 3.901 1.00 87.88 117 LEU A C 1
ATOM 947 O O . LEU A 1 117 ? -10.100 1.229 3.504 1.00 87.88 117 LEU A O 1
ATOM 951 N N . LYS A 1 118 ? -12.150 2.036 3.069 1.00 86.94 118 LYS A N 1
ATOM 952 C CA . LYS A 1 118 ? -12.093 1.773 1.622 1.00 86.94 118 LYS A CA 1
ATOM 953 C C . LYS A 1 118 ? -10.886 2.450 0.983 1.00 86.94 118 LYS A C 1
ATOM 955 O O . LYS A 1 118 ? -10.182 1.811 0.201 1.00 86.94 118 LYS A O 1
ATOM 960 N N . ASN A 1 119 ? -10.620 3.702 1.353 1.00 88.25 119 ASN A N 1
ATOM 961 C CA . ASN A 1 119 ? -9.462 4.433 0.858 1.00 88.25 119 ASN A CA 1
ATOM 962 C C . ASN A 1 119 ? -8.139 3.775 1.291 1.00 88.25 119 ASN A C 1
ATOM 964 O O . ASN A 1 119 ? -7.265 3.551 0.459 1.00 88.25 119 ASN A O 1
ATOM 968 N N . GLN A 1 120 ? -8.004 3.388 2.564 1.00 86.31 120 GLN A N 1
ATOM 969 C CA . GLN A 1 120 ? -6.795 2.719 3.067 1.00 86.31 120 GLN A CA 1
ATOM 970 C C . GLN A 1 120 ? -6.554 1.358 2.407 1.00 86.31 120 GLN A C 1
ATOM 972 O O . GLN A 1 120 ? -5.439 1.061 1.981 1.00 86.31 120 GLN A O 1
ATOM 977 N N . ILE A 1 121 ? -7.603 0.551 2.245 1.00 84.62 121 ILE A N 1
ATOM 978 C CA . ILE A 1 121 ? -7.528 -0.741 1.550 1.00 84.62 121 ILE A CA 1
ATOM 979 C C . ILE A 1 121 ? -7.138 -0.533 0.086 1.00 84.62 121 ILE A C 1
ATOM 981 O O . ILE A 1 121 ? -6.348 -1.300 -0.464 1.00 84.62 121 ILE A O 1
ATOM 985 N N . GLN A 1 122 ? -7.680 0.500 -0.562 1.00 86.12 122 GLN A N 1
ATOM 986 C CA . GLN A 1 122 ? -7.324 0.829 -1.934 1.00 86.12 122 GLN A CA 1
ATOM 987 C C . GLN A 1 122 ? -5.852 1.227 -2.052 1.00 86.12 122 GLN A C 1
ATOM 989 O O . GLN A 1 122 ? -5.171 0.682 -2.919 1.00 86.12 122 GLN A O 1
ATOM 994 N N . HIS A 1 123 ? -5.357 2.121 -1.194 1.00 87.06 123 HIS A N 1
ATOM 995 C CA . HIS A 1 123 ? -3.945 2.507 -1.176 1.00 87.06 123 HIS A CA 1
ATOM 996 C C . HIS A 1 123 ? -3.029 1.307 -0.935 1.00 87.06 123 HIS A C 1
ATOM 998 O O . HIS A 1 123 ? -2.054 1.133 -1.662 1.00 87.06 123 HIS A O 1
ATOM 1004 N N . PHE A 1 124 ? -3.379 0.440 0.018 1.00 81.75 124 PHE A N 1
ATOM 1005 C CA . PHE A 1 124 ? -2.625 -0.781 0.282 1.00 81.75 124 PHE A CA 1
ATOM 1006 C C . PHE A 1 124 ? -2.565 -1.692 -0.953 1.00 81.75 124 PHE A C 1
ATOM 1008 O O . PHE A 1 124 ? -1.481 -2.113 -1.346 1.00 81.75 124 PHE A O 1
ATOM 1015 N N . LYS A 1 125 ? -3.701 -1.924 -1.627 1.00 83.00 125 LYS A N 1
ATOM 1016 C CA . LYS A 1 125 ? -3.756 -2.717 -2.869 1.00 83.00 125 LYS A CA 1
ATOM 1017 C C . LYS A 1 125 ? -2.897 -2.113 -3.984 1.00 83.00 125 LYS A C 1
ATOM 1019 O O . LYS A 1 125 ? -2.091 -2.828 -4.559 1.00 83.00 125 LYS A O 1
ATOM 1024 N N . HIS A 1 126 ? -2.987 -0.801 -4.212 1.00 82.06 126 HIS A N 1
ATOM 1025 C CA . HIS A 1 126 ? -2.150 -0.127 -5.215 1.00 82.06 126 HIS A CA 1
ATOM 1026 C C . HIS A 1 126 ? -0.661 -0.258 -4.889 1.00 82.06 126 HIS A C 1
ATOM 1028 O O . HIS A 1 126 ? 0.154 -0.456 -5.784 1.00 82.06 126 HIS A O 1
ATOM 1034 N N . SER A 1 127 ? -0.296 -0.166 -3.609 1.00 77.31 127 SER A N 1
ATOM 1035 C CA . SER A 1 127 ? 1.092 -0.342 -3.195 1.00 77.31 127 SER A CA 1
ATOM 1036 C C . SER A 1 127 ? 1.592 -1.763 -3.468 1.00 77.31 127 SER A C 1
ATOM 1038 O O . SER A 1 127 ? 2.720 -1.917 -3.928 1.00 77.31 127 SER A O 1
ATOM 1040 N N . LEU A 1 128 ? 0.759 -2.786 -3.255 1.00 79.31 128 LEU A N 1
ATOM 1041 C CA . LEU A 1 128 ? 1.099 -4.164 -3.619 1.00 79.31 128 LEU A CA 1
ATOM 1042 C C . LEU A 1 128 ? 1.224 -4.352 -5.136 1.00 79.31 128 LEU A C 1
ATOM 1044 O O . LEU A 1 128 ? 2.158 -5.016 -5.578 1.00 79.31 128 LEU A O 1
ATOM 1048 N N . ASP A 1 129 ? 0.336 -3.744 -5.926 1.00 76.50 129 ASP A N 1
ATOM 1049 C CA . ASP A 1 129 ? 0.390 -3.812 -7.391 1.00 76.50 129 ASP A CA 1
ATOM 1050 C C . ASP A 1 129 ? 1.695 -3.197 -7.929 1.00 76.50 129 ASP A C 1
ATOM 1052 O O . ASP A 1 129 ? 2.351 -3.784 -8.790 1.00 76.50 129 ASP A O 1
ATOM 1056 N N . ILE A 1 130 ? 2.118 -2.051 -7.378 1.00 76.44 130 ILE A N 1
ATOM 1057 C CA . ILE A 1 130 ? 3.406 -1.416 -7.708 1.00 76.44 130 ILE A CA 1
ATOM 1058 C C . ILE A 1 130 ? 4.563 -2.367 -7.396 1.00 76.44 130 ILE A C 1
ATOM 1060 O O . ILE A 1 130 ? 5.380 -2.642 -8.272 1.00 76.44 130 ILE A O 1
ATOM 1064 N N . LEU A 1 131 ? 4.598 -2.929 -6.184 1.00 77.00 131 LEU A N 1
ATOM 1065 C CA . LEU A 1 131 ? 5.652 -3.863 -5.779 1.00 77.00 131 LEU A CA 1
ATOM 1066 C C . LEU A 1 131 ? 5.693 -5.115 -6.664 1.00 77.00 131 LEU A C 1
ATOM 1068 O O . LEU A 1 131 ? 6.768 -5.642 -6.948 1.00 77.00 131 LEU A O 1
ATOM 1072 N N . GLN A 1 132 ? 4.540 -5.596 -7.129 1.00 76.31 132 GLN A N 1
ATOM 1073 C CA . GLN A 1 132 ? 4.472 -6.721 -8.055 1.00 76.31 132 GLN A CA 1
ATOM 1074 C C . GLN A 1 132 ? 5.075 -6.368 -9.421 1.00 76.31 132 GLN A C 1
ATOM 1076 O O . GLN A 1 132 ? 5.823 -7.168 -9.987 1.00 76.31 132 GLN A O 1
ATOM 1081 N N . VAL A 1 133 ? 4.778 -5.179 -9.950 1.00 77.12 133 VAL A N 1
ATOM 1082 C CA . VAL A 1 133 ? 5.367 -4.691 -11.206 1.00 77.12 133 VAL A CA 1
ATOM 1083 C C . VAL A 1 133 ? 6.879 -4.515 -11.063 1.00 77.12 133 VAL A C 1
ATOM 1085 O O . VAL A 1 133 ? 7.625 -4.985 -11.922 1.00 77.12 133 VAL A O 1
ATOM 1088 N N . GLU A 1 134 ? 7.342 -3.919 -9.964 1.00 76.44 134 GLU A N 1
ATOM 1089 C CA . GLU A 1 134 ? 8.770 -3.767 -9.662 1.00 76.44 134 GLU A CA 1
ATOM 1090 C C . GLU A 1 134 ? 9.480 -5.123 -9.573 1.00 76.44 134 GLU A C 1
ATOM 1092 O O . GLU A 1 134 ? 10.550 -5.306 -10.151 1.00 76.44 134 GLU A O 1
ATOM 1097 N N . ASN A 1 135 ? 8.871 -6.110 -8.910 1.00 75.12 135 ASN A N 1
ATOM 1098 C CA . ASN A 1 135 ? 9.432 -7.456 -8.809 1.00 75.12 135 ASN A CA 1
ATOM 1099 C C . ASN A 1 135 ? 9.549 -8.128 -10.188 1.00 75.12 135 ASN A C 1
ATOM 1101 O O . ASN A 1 135 ? 10.593 -8.686 -10.526 1.00 75.12 135 ASN A O 1
ATOM 1105 N N . ASN A 1 136 ? 8.514 -8.008 -11.025 1.00 74.94 136 ASN A N 1
ATOM 1106 C CA . ASN A 1 136 ? 8.548 -8.525 -12.393 1.00 74.94 136 ASN A CA 1
ATOM 1107 C C . ASN A 1 136 ? 9.649 -7.860 -13.234 1.00 74.94 136 ASN A C 1
ATOM 1109 O O . ASN A 1 136 ? 10.341 -8.549 -13.986 1.00 74.94 136 ASN A O 1
ATOM 1113 N N . LEU A 1 137 ? 9.847 -6.546 -13.082 1.00 70.31 137 LEU A N 1
ATOM 1114 C CA . LEU A 1 137 ? 10.923 -5.814 -13.750 1.00 70.31 137 LEU A CA 1
ATOM 1115 C C . LEU A 1 137 ? 12.301 -6.322 -13.305 1.00 70.31 137 LEU A C 1
ATOM 1117 O O . LEU A 1 137 ? 13.137 -6.643 -14.147 1.00 70.31 137 LEU A O 1
ATOM 1121 N N . LEU A 1 138 ? 12.520 -6.461 -11.995 1.00 67.44 138 LEU A N 1
ATOM 1122 C CA . LEU A 1 138 ? 13.771 -6.986 -11.438 1.00 67.44 138 LEU A CA 1
ATOM 1123 C C . LEU A 1 138 ? 14.056 -8.415 -11.916 1.00 67.44 138 LEU A C 1
ATOM 1125 O O . LEU A 1 138 ? 15.195 -8.757 -12.235 1.00 67.44 138 LEU A O 1
ATOM 1129 N N . LYS A 1 139 ? 13.025 -9.260 -12.007 1.00 75.38 139 LYS A N 1
ATOM 1130 C CA . LYS A 1 139 ? 13.156 -10.613 -12.554 1.00 75.38 139 LYS A CA 1
ATOM 1131 C C . LYS A 1 139 ? 13.567 -10.584 -14.027 1.00 75.38 139 LYS A C 1
ATOM 1133 O O . LYS A 1 139 ? 14.506 -11.283 -14.398 1.00 75.38 139 LYS A O 1
ATOM 1138 N N . SER A 1 140 ? 12.924 -9.741 -14.834 1.00 63.53 140 SER A N 1
ATOM 1139 C CA . SER A 1 140 ? 13.280 -9.560 -16.245 1.00 63.53 140 SER A CA 1
ATOM 1140 C C . SER A 1 140 ? 14.727 -9.084 -16.416 1.00 63.53 140 SER A C 1
ATOM 1142 O O . SER A 1 140 ? 15.432 -9.580 -17.291 1.00 63.53 140 SER A O 1
ATOM 1144 N N . GLN A 1 141 ? 15.200 -8.173 -15.562 1.00 68.19 141 GLN A N 1
ATOM 1145 C CA . GLN A 1 141 ? 16.592 -7.715 -15.573 1.00 68.19 141 GLN A CA 1
ATOM 1146 C C . GLN A 1 141 ? 17.573 -8.836 -15.196 1.00 68.19 141 GLN A C 1
ATOM 1148 O O . GLN A 1 141 ? 18.613 -8.989 -15.832 1.00 68.19 141 GLN A O 1
ATOM 1153 N N . ASN A 1 142 ? 17.242 -9.671 -14.207 1.00 66.25 142 ASN A N 1
ATOM 1154 C CA . ASN A 1 142 ? 18.067 -10.831 -13.849 1.00 66.25 142 ASN A CA 1
ATOM 1155 C C . ASN A 1 142 ? 18.143 -11.874 -14.973 1.00 66.25 142 ASN A C 1
ATOM 1157 O O . ASN A 1 142 ? 19.196 -12.483 -15.183 1.00 66.25 142 ASN A O 1
ATOM 1161 N N . GLU A 1 143 ? 17.051 -12.080 -15.708 1.00 70.31 143 GLU A N 1
ATOM 1162 C CA . GLU A 1 143 ? 17.035 -12.936 -16.897 1.00 70.31 143 GLU A CA 1
ATOM 1163 C C . GLU A 1 143 ? 17.960 -12.371 -17.985 1.00 70.31 143 GLU A C 1
ATOM 1165 O O . GLU A 1 143 ? 18.814 -13.100 -18.490 1.00 70.31 143 GLU A O 1
ATOM 1170 N N . GLN A 1 144 ? 17.905 -11.060 -18.250 1.00 59.19 144 GLN A N 1
ATOM 1171 C CA . GLN A 1 144 ? 18.836 -10.391 -19.168 1.00 59.19 144 GLN A CA 1
ATOM 1172 C C . GLN A 1 144 ? 20.299 -10.551 -18.734 1.00 59.19 144 GLN A C 1
ATOM 1174 O O . GLN A 1 144 ? 21.141 -10.914 -19.551 1.00 59.19 144 GLN A O 1
ATOM 1179 N N . ILE A 1 145 ? 20.615 -10.348 -17.450 1.00 57.38 145 ILE A N 1
ATOM 1180 C CA . ILE A 1 145 ? 21.970 -10.559 -16.910 1.00 57.38 145 ILE A CA 1
ATOM 1181 C C . ILE A 1 145 ? 22.410 -12.011 -17.108 1.00 57.38 145 ILE A C 1
ATOM 1183 O O . ILE A 1 145 ? 23.559 -12.273 -17.468 1.00 57.38 145 ILE A O 1
ATOM 1187 N N . THR A 1 146 ? 21.506 -12.964 -16.896 1.00 67.12 146 THR A N 1
ATOM 1188 C CA . THR A 1 146 ? 21.781 -14.388 -17.099 1.00 67.12 146 THR A CA 1
ATOM 1189 C C . THR A 1 146 ? 22.087 -14.684 -18.564 1.00 67.12 146 THR A C 1
ATOM 1191 O O . THR A 1 146 ? 23.040 -15.404 -18.857 1.00 67.12 146 THR A O 1
ATOM 1194 N N . ASP A 1 147 ? 21.329 -14.112 -19.494 1.00 64.50 147 ASP A N 1
ATOM 1195 C CA . ASP A 1 147 ? 21.542 -14.314 -20.925 1.00 64.50 147 ASP A CA 1
ATOM 1196 C C . ASP A 1 147 ? 22.808 -13.616 -21.426 1.00 64.50 147 ASP A C 1
ATOM 1198 O O . ASP A 1 147 ? 23.562 -14.214 -22.193 1.00 64.50 147 ASP A O 1
ATOM 1202 N N . ILE A 1 148 ? 23.126 -12.427 -20.907 1.00 60.88 148 ILE A N 1
ATOM 1203 C CA . ILE A 1 148 ? 24.426 -11.775 -21.111 1.00 60.88 148 ILE A CA 1
ATOM 1204 C C . ILE A 1 148 ? 25.548 -12.673 -20.579 1.00 60.88 148 ILE A C 1
ATOM 1206 O O . ILE A 1 148 ? 26.541 -12.890 -21.267 1.00 60.88 148 ILE A O 1
ATOM 1210 N N . THR A 1 149 ? 25.388 -13.262 -19.394 1.00 63.72 149 THR A N 1
ATOM 1211 C CA . THR A 1 149 ? 26.388 -14.165 -18.803 1.00 63.72 149 THR A CA 1
ATOM 1212 C C . THR A 1 149 ? 26.589 -15.415 -19.661 1.00 63.72 149 THR A C 1
ATOM 1214 O O . THR A 1 149 ? 27.727 -15.802 -19.922 1.00 63.72 149 THR A O 1
ATOM 1217 N N . LYS A 1 150 ? 25.509 -16.024 -20.168 1.00 67.44 150 LYS A N 1
ATOM 1218 C CA . LYS A 1 150 ? 25.582 -17.152 -21.111 1.00 67.44 150 LYS A CA 1
ATOM 1219 C C . LYS A 1 150 ? 26.242 -16.746 -22.423 1.00 67.44 150 LYS A C 1
ATOM 1221 O O . LYS A 1 150 ? 27.045 -17.508 -22.949 1.00 67.44 150 LYS A O 1
ATOM 1226 N N . LEU A 1 151 ? 25.924 -15.563 -22.948 1.00 64.94 151 LEU A N 1
ATOM 1227 C CA . LEU A 1 151 ? 26.528 -15.035 -24.166 1.00 64.94 151 LEU A CA 1
ATOM 1228 C C . LEU A 1 151 ? 28.038 -14.846 -23.979 1.00 64.94 151 LEU A C 1
ATOM 1230 O O . LEU A 1 151 ? 28.813 -15.323 -24.806 1.00 64.94 151 LE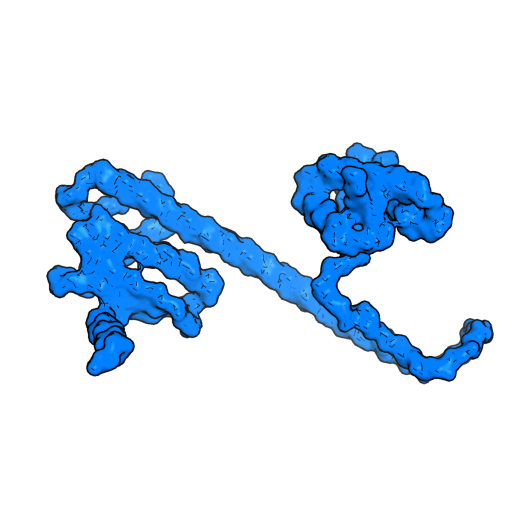U A O 1
ATOM 1234 N N . LEU A 1 152 ? 28.452 -14.221 -22.875 1.00 60.28 152 LEU A N 1
ATOM 1235 C CA . LEU A 1 152 ? 29.857 -14.044 -22.506 1.00 60.28 152 LEU A CA 1
ATOM 1236 C C . LEU A 1 152 ? 30.567 -15.391 -22.347 1.00 60.28 152 LEU A C 1
ATOM 1238 O O . LEU A 1 152 ? 31.644 -15.572 -22.906 1.00 60.28 152 LEU A O 1
ATOM 1242 N N . ALA A 1 153 ? 29.944 -16.355 -21.666 1.00 66.81 153 ALA A N 1
ATOM 1243 C CA . ALA A 1 153 ? 30.477 -17.707 -21.529 1.00 66.81 153 ALA A CA 1
ATOM 1244 C C . ALA A 1 153 ? 30.591 -18.421 -22.886 1.00 66.81 153 ALA A C 1
ATOM 1246 O O . ALA A 1 153 ? 31.613 -19.021 -23.177 1.00 66.81 153 ALA A O 1
ATOM 1247 N N . SER A 1 154 ? 29.592 -18.304 -23.766 1.00 70.00 154 SER A N 1
ATOM 1248 C CA . SER A 1 154 ? 29.616 -18.922 -25.104 1.00 70.00 154 SER A CA 1
ATOM 1249 C C . SER A 1 154 ? 30.667 -18.319 -26.040 1.00 70.00 154 SER A C 1
ATOM 1251 O O . SER A 1 154 ? 31.065 -18.938 -27.025 1.00 70.00 154 SER A O 1
ATOM 1253 N N . LYS A 1 155 ? 31.106 -17.094 -25.744 1.00 64.25 155 LYS A N 1
ATOM 1254 C CA . LYS A 1 155 ? 32.133 -16.369 -26.489 1.00 64.25 155 LYS A CA 1
ATOM 1255 C C . LYS A 1 155 ? 33.486 -16.382 -25.777 1.00 64.25 155 LYS A C 1
ATOM 1257 O O . LYS A 1 155 ? 34.426 -15.833 -26.343 1.00 64.25 155 LYS A O 1
ATOM 1262 N N . SER A 1 156 ? 33.615 -17.022 -24.603 1.00 51.94 156 SER A N 1
ATOM 1263 C CA . SER A 1 156 ? 34.862 -17.073 -23.816 1.00 51.94 156 SER A CA 1
ATOM 1264 C C . SER A 1 156 ? 36.050 -17.508 -24.668 1.00 51.94 156 SER A C 1
ATOM 1266 O O . SER A 1 156 ? 37.105 -16.882 -24.643 1.00 51.94 156 SER A O 1
ATOM 1268 N N . ASP A 1 157 ? 35.834 -18.522 -25.501 1.00 50.38 157 ASP A N 1
ATOM 1269 C CA . ASP A 1 157 ? 36.867 -19.142 -26.329 1.00 50.38 157 ASP A CA 1
ATOM 1270 C C . ASP A 1 157 ? 37.277 -18.257 -27.520 1.00 50.38 157 ASP A C 1
ATOM 1272 O O . ASP A 1 157 ? 38.361 -18.411 -28.074 1.00 50.38 157 ASP A O 1
ATOM 1276 N N . GLN A 1 158 ? 36.441 -17.281 -27.893 1.00 56.19 158 GLN A N 1
ATOM 1277 C CA . GLN A 1 158 ? 36.742 -16.288 -28.932 1.00 56.19 158 GLN A CA 1
ATOM 1278 C C . GLN A 1 158 ? 37.600 -15.132 -28.395 1.00 56.19 158 GLN A C 1
ATOM 1280 O O . GLN A 1 158 ? 38.259 -14.453 -29.180 1.00 56.19 158 GLN A O 1
ATOM 1285 N N . PHE A 1 159 ? 37.625 -14.914 -27.074 1.00 48.09 159 PHE A N 1
ATOM 1286 C CA . PHE A 1 159 ? 38.504 -13.921 -26.443 1.00 48.09 159 PHE A CA 1
ATOM 1287 C C . PHE A 1 159 ? 39.953 -14.406 -26.326 1.00 48.09 159 PHE A C 1
ATOM 1289 O O . PHE A 1 159 ? 40.864 -13.590 -26.197 1.00 48.09 159 PHE A O 1
ATOM 1296 N N . PHE A 1 160 ? 40.179 -15.718 -26.424 1.00 45.97 160 PHE A N 1
ATOM 1297 C CA . PHE A 1 160 ? 41.500 -16.335 -26.364 1.00 45.97 160 PHE A CA 1
ATOM 1298 C C . PHE A 1 160 ? 41.806 -17.075 -27.668 1.00 45.97 160 PHE A C 1
ATOM 1300 O O . PHE A 1 160 ? 41.957 -18.292 -27.681 1.00 45.97 160 PHE A O 1
ATOM 1307 N N . ILE A 1 161 ? 41.929 -16.344 -28.781 1.00 47.00 161 ILE A N 1
ATOM 1308 C CA . ILE A 1 161 ? 42.593 -16.888 -29.973 1.00 47.00 161 ILE A CA 1
ATOM 1309 C C . ILE A 1 161 ? 44.091 -16.976 -29.639 1.00 47.00 161 ILE A C 1
ATOM 1311 O O . ILE A 1 161 ? 44.714 -15.932 -29.421 1.00 47.00 161 ILE A O 1
ATOM 1315 N N . PRO A 1 162 ? 44.711 -18.170 -29.592 1.00 44.41 162 PRO A N 1
ATOM 1316 C CA . PRO A 1 162 ? 46.157 -18.255 -29.490 1.00 44.41 162 PRO A CA 1
ATOM 1317 C C . PRO A 1 162 ? 46.742 -17.612 -30.747 1.00 44.41 162 PRO A C 1
ATOM 1319 O O . PRO A 1 162 ? 46.450 -18.043 -31.864 1.00 44.41 162 PRO A O 1
ATOM 1322 N N . ILE A 1 163 ? 47.581 -16.589 -30.580 1.00 46.69 163 ILE A N 1
ATOM 1323 C CA . ILE A 1 163 ? 48.460 -16.102 -31.648 1.00 46.69 163 ILE A CA 1
ATOM 1324 C C . ILE A 1 163 ? 49.481 -17.222 -31.886 1.00 46.69 163 ILE A C 1
ATOM 1326 O O . ILE A 1 163 ? 50.553 -17.252 -31.291 1.00 46.69 163 ILE A O 1
ATOM 1330 N N . GLY A 1 164 ? 49.086 -18.223 -32.665 1.00 44.75 164 GLY A N 1
ATOM 1331 C CA . GLY A 1 164 ? 49.800 -19.484 -32.774 1.00 44.75 164 GLY A CA 1
ATOM 1332 C C . GLY A 1 164 ? 49.479 -20.188 -34.079 1.00 44.75 164 GLY A C 1
ATOM 1333 O O . GLY A 1 164 ? 48.651 -21.088 -34.113 1.00 44.75 164 GLY A O 1
ATOM 1334 N N . ASN A 1 165 ? 50.220 -19.784 -35.112 1.00 43.31 165 ASN A N 1
ATOM 1335 C CA . ASN A 1 165 ? 50.449 -20.467 -36.385 1.00 43.31 165 ASN A CA 1
ATOM 1336 C C . ASN A 1 165 ? 49.260 -20.550 -37.355 1.00 43.31 165 ASN A C 1
ATOM 1338 O O . ASN A 1 165 ? 48.472 -21.486 -37.314 1.00 43.31 165 ASN A O 1
ATOM 1342 N N . ASN A 1 166 ? 49.234 -19.639 -38.336 1.00 37.03 166 ASN A N 1
ATOM 1343 C CA . ASN A 1 166 ? 49.445 -20.027 -39.736 1.00 37.03 166 ASN A CA 1
ATOM 1344 C C . ASN A 1 166 ? 49.695 -18.808 -40.639 1.00 37.03 166 ASN A C 1
ATOM 1346 O O . ASN A 1 166 ? 48.948 -17.833 -40.653 1.00 37.03 166 ASN A O 1
ATOM 1350 N N . ASN A 1 167 ? 50.786 -18.901 -41.398 1.00 44.00 167 ASN A N 1
ATOM 1351 C CA . ASN A 1 167 ? 51.170 -18.012 -42.485 1.00 44.00 167 ASN A CA 1
ATOM 1352 C C . ASN A 1 167 ? 50.058 -17.896 -43.535 1.00 44.00 167 ASN A C 1
ATOM 1354 O O . ASN A 1 167 ? 49.786 -18.891 -44.199 1.00 44.00 167 ASN A O 1
ATOM 1358 N N . SER A 1 168 ? 49.546 -16.685 -43.782 1.00 40.38 168 SER A N 1
ATOM 1359 C CA . SER A 1 168 ? 49.524 -16.091 -45.132 1.00 40.38 168 SER A CA 1
ATOM 1360 C C . SER A 1 168 ? 48.820 -14.725 -45.163 1.00 40.38 168 SER A C 1
ATOM 1362 O O . SER A 1 168 ? 47.601 -14.645 -45.082 1.00 40.38 168 SER A O 1
ATOM 1364 N N . ILE A 1 169 ? 49.636 -13.694 -45.419 1.00 44.75 169 ILE A N 1
ATOM 1365 C CA . ILE A 1 169 ? 49.330 -12.475 -46.190 1.00 44.75 169 ILE A CA 1
ATOM 1366 C C . ILE A 1 169 ? 48.405 -11.443 -45.519 1.00 44.75 169 ILE A C 1
ATOM 1368 O O . ILE A 1 169 ? 47.220 -11.399 -45.810 1.00 44.75 169 ILE A O 1
ATOM 1372 N N . VAL A 1 170 ? 49.006 -10.502 -44.777 1.00 36.47 170 VAL A N 1
ATOM 1373 C CA . VAL A 1 170 ? 48.908 -9.055 -45.074 1.00 36.47 170 VAL A CA 1
ATOM 1374 C C . VAL A 1 170 ? 50.259 -8.420 -44.717 1.00 36.47 170 VAL A C 1
ATOM 1376 O O . VAL A 1 170 ? 50.711 -8.498 -43.577 1.00 36.47 170 VAL A O 1
ATOM 1379 N N . LYS A 1 171 ? 50.944 -7.855 -45.715 1.00 37.78 171 LYS A N 1
ATOM 1380 C CA . LYS A 1 171 ? 52.129 -7.004 -45.536 1.00 37.78 171 LYS A CA 1
ATOM 1381 C C . LYS A 1 171 ? 51.677 -5.554 -45.327 1.00 37.78 171 LYS A C 1
ATOM 1383 O O . LYS A 1 171 ? 50.724 -5.144 -45.977 1.00 37.78 171 LYS A O 1
ATOM 1388 N N . GLU A 1 172 ? 52.465 -4.828 -44.523 1.00 36.62 172 GLU A N 1
ATOM 1389 C CA . GLU A 1 172 ? 52.491 -3.361 -44.323 1.00 36.62 172 GLU A CA 1
ATOM 1390 C C . GLU A 1 172 ? 51.330 -2.802 -43.469 1.00 36.62 172 GLU A C 1
ATOM 1392 O O . GLU A 1 172 ? 50.172 -3.000 -43.787 1.00 36.62 172 GLU A O 1
ATOM 1397 N N . GLN A 1 173 ? 51.517 -2.120 -42.334 1.00 36.62 173 GLN A N 1
ATOM 1398 C CA . GLN A 1 173 ? 52.614 -1.280 -41.849 1.00 36.62 173 GLN A CA 1
ATOM 1399 C C . GLN A 1 173 ? 52.903 -1.495 -40.354 1.00 36.62 173 GLN A C 1
ATOM 1401 O O . GLN A 1 173 ? 52.029 -1.713 -39.519 1.00 36.62 173 GLN A O 1
ATOM 1406 N N . SER A 1 174 ? 54.187 -1.373 -40.055 1.00 36.97 174 SER A N 1
ATOM 1407 C CA . SER A 1 174 ? 54.857 -1.343 -38.765 1.00 36.97 174 SER A CA 1
ATOM 1408 C C . SER A 1 174 ? 54.474 -0.141 -37.896 1.00 36.97 174 SER A C 1
ATOM 1410 O O . SER A 1 174 ? 54.618 0.999 -38.334 1.00 36.97 174 SER A O 1
ATOM 1412 N N . ASN A 1 175 ? 54.100 -0.403 -36.642 1.00 33.12 175 ASN A N 1
ATOM 1413 C CA . ASN A 1 175 ? 54.759 0.153 -35.454 1.00 33.12 175 ASN A CA 1
ATOM 1414 C C . ASN A 1 175 ? 54.164 -0.495 -34.198 1.00 33.12 175 ASN A C 1
ATOM 1416 O O . ASN A 1 175 ? 53.120 -0.100 -33.686 1.00 33.12 175 ASN A O 1
ATOM 1420 N N . THR A 1 176 ? 54.859 -1.516 -33.711 1.00 36.00 176 THR A N 1
ATOM 1421 C CA . THR A 1 176 ? 54.626 -2.146 -32.417 1.00 36.00 176 THR A CA 1
ATOM 1422 C C . THR A 1 176 ? 55.195 -1.255 -31.314 1.00 36.00 176 THR A C 1
ATOM 1424 O O . THR A 1 176 ? 56.402 -1.225 -31.086 1.00 36.00 176 THR A O 1
ATOM 1427 N N . THR A 1 177 ? 54.329 -0.549 -30.599 1.00 33.84 177 THR A N 1
ATOM 1428 C CA . THR A 1 177 ? 54.447 -0.520 -29.137 1.00 33.84 177 THR A CA 1
ATOM 1429 C C . THR A 1 177 ? 53.326 -1.391 -28.610 1.00 33.84 177 THR A C 1
ATOM 1431 O O . THR A 1 177 ? 52.194 -1.266 -29.078 1.00 33.84 177 THR A O 1
ATOM 1434 N N . ASP A 1 178 ? 53.676 -2.298 -27.703 1.00 44.09 178 ASP A N 1
ATOM 1435 C CA . ASP A 1 178 ? 52.788 -3.221 -27.006 1.00 44.09 178 ASP A CA 1
ATOM 1436 C C . ASP A 1 178 ? 51.429 -2.591 -26.688 1.00 44.09 178 ASP A C 1
ATOM 1438 O O . ASP A 1 178 ? 51.240 -1.874 -25.708 1.00 44.09 178 ASP A O 1
ATOM 1442 N N . LYS A 1 179 ? 50.459 -2.872 -27.551 1.00 36.44 179 LYS A N 1
ATOM 1443 C CA . LYS A 1 179 ? 49.048 -2.757 -27.245 1.00 36.44 179 LYS A CA 1
ATOM 1444 C C . LYS A 1 179 ? 48.495 -4.151 -27.423 1.00 36.44 179 LYS A C 1
ATOM 1446 O O . LYS A 1 179 ? 48.010 -4.516 -28.489 1.00 36.44 179 LYS A O 1
ATOM 1451 N N . THR A 1 180 ? 48.498 -4.911 -26.335 1.00 38.12 180 THR A N 1
ATOM 1452 C CA . THR A 1 180 ? 47.259 -5.599 -25.991 1.00 38.12 180 THR A CA 1
ATOM 1453 C C . THR A 1 180 ? 46.154 -4.558 -26.162 1.00 38.12 180 THR A C 1
ATOM 1455 O O . THR A 1 180 ? 46.038 -3.617 -25.376 1.00 38.12 180 THR A O 1
ATOM 1458 N N . GLN A 1 181 ? 45.398 -4.639 -27.258 1.00 42.81 181 GLN A N 1
ATOM 1459 C CA . GLN A 1 181 ? 44.118 -3.953 -27.354 1.00 42.81 181 GLN A CA 1
ATOM 1460 C C . GLN A 1 181 ? 43.213 -4.646 -26.341 1.00 42.81 181 GLN A C 1
ATOM 1462 O O . GLN A 1 181 ? 42.424 -5.527 -26.659 1.00 42.81 181 GLN A O 1
ATOM 1467 N N . PHE A 1 182 ? 43.399 -4.278 -25.075 1.00 33.44 182 PHE A N 1
ATOM 1468 C CA . PHE A 1 182 ? 42.395 -4.456 -24.057 1.00 33.44 182 PHE A CA 1
ATOM 1469 C C . PHE A 1 182 ? 41.143 -3.791 -24.624 1.00 33.44 182 PHE A C 1
ATOM 1471 O O . PHE A 1 182 ? 41.179 -2.607 -24.976 1.00 33.44 182 PHE A O 1
ATOM 1478 N N . ILE A 1 183 ? 40.041 -4.534 -24.714 1.00 41.91 183 ILE A N 1
ATOM 1479 C CA . ILE A 1 183 ? 38.703 -3.962 -24.889 1.00 41.91 183 ILE A CA 1
ATOM 1480 C C . ILE A 1 183 ? 38.350 -3.283 -23.550 1.00 41.91 183 ILE A C 1
ATOM 1482 O O . ILE A 1 183 ? 37.501 -3.717 -22.784 1.00 41.91 183 ILE A O 1
ATOM 1486 N N . GLY A 1 184 ? 39.133 -2.264 -23.195 1.00 28.94 184 GLY A N 1
ATOM 1487 C CA . GLY A 1 184 ? 39.017 -1.456 -21.986 1.00 28.94 184 GLY A CA 1
ATOM 1488 C C . GLY A 1 184 ? 38.185 -0.199 -22.213 1.00 28.94 184 GLY A C 1
ATOM 1489 O O . GLY A 1 184 ? 37.967 0.557 -21.275 1.00 28.94 184 GLY A O 1
ATOM 1490 N N . SER A 1 185 ? 37.680 0.020 -23.430 1.00 36.06 185 SER A N 1
ATOM 1491 C CA . SER A 1 185 ? 36.670 1.044 -23.713 1.00 36.06 185 SER A CA 1
ATOM 1492 C C . SER A 1 185 ? 35.257 0.628 -23.286 1.00 36.06 185 SER A C 1
ATOM 1494 O O . SER A 1 185 ? 34.352 1.448 -23.351 1.00 36.06 185 SER A O 1
ATOM 1496 N N . SER A 1 186 ? 35.052 -0.609 -22.819 1.00 38.81 186 SER A N 1
ATOM 1497 C CA . SER A 1 186 ? 33.726 -1.119 -22.430 1.00 38.81 186 SER A CA 1
ATOM 1498 C C . SER A 1 186 ? 33.419 -1.026 -20.934 1.00 38.81 186 SER A C 1
ATOM 1500 O O . SER A 1 186 ? 32.350 -1.446 -20.508 1.00 38.81 186 SER A O 1
ATOM 1502 N N . PHE A 1 187 ? 34.323 -0.476 -20.121 1.00 33.16 187 PHE A N 1
ATOM 1503 C CA . PHE A 1 187 ? 34.120 -0.379 -18.674 1.00 33.16 187 PHE A CA 1
ATOM 1504 C C . PHE A 1 187 ? 34.495 0.999 -18.146 1.00 33.16 187 PHE A C 1
ATOM 1506 O O . PHE A 1 187 ? 35.359 1.120 -17.283 1.00 33.16 187 PHE A O 1
ATOM 1513 N N . HIS A 1 188 ? 33.836 2.044 -18.646 1.00 31.42 188 HIS A N 1
ATOM 1514 C CA . HIS A 1 188 ? 33.649 3.274 -17.884 1.00 31.42 188 HIS A CA 1
ATOM 1515 C C . HIS A 1 188 ? 32.230 3.811 -18.096 1.00 31.42 188 HIS A C 1
ATOM 1517 O O . HIS A 1 188 ? 31.901 4.305 -19.164 1.00 31.42 188 HIS A O 1
ATOM 1523 N N . LYS A 1 189 ? 31.483 3.766 -16.988 1.00 35.19 189 LYS A N 1
ATOM 1524 C CA . LYS A 1 189 ? 30.299 4.555 -16.631 1.00 35.19 189 LYS A CA 1
ATOM 1525 C C . LYS A 1 189 ? 28.945 4.118 -17.198 1.00 35.19 189 LYS A C 1
ATOM 1527 O O . LYS A 1 189 ? 28.683 4.080 -18.387 1.00 35.19 189 LYS A O 1
ATOM 1532 N N . SER A 1 190 ? 28.086 3.838 -16.228 1.00 39.50 190 SER A N 1
ATOM 1533 C CA . SER A 1 190 ? 26.632 3.888 -16.220 1.00 39.50 190 SER A CA 1
ATOM 1534 C C . SER A 1 190 ? 26.072 5.163 -16.860 1.00 39.50 190 SER A C 1
ATOM 1536 O O . SER A 1 190 ? 25.681 6.085 -16.153 1.00 39.50 190 SER A O 1
ATOM 1538 N N . GLU A 1 191 ? 26.024 5.196 -18.181 1.00 37.84 191 GLU A N 1
ATOM 1539 C CA . GLU A 1 191 ? 25.254 6.137 -18.988 1.00 37.84 191 GLU A CA 1
ATOM 1540 C C . GLU A 1 191 ? 24.664 5.325 -20.146 1.00 37.84 191 GLU A C 1
ATOM 1542 O O . GLU A 1 191 ? 25.287 4.386 -20.641 1.00 37.84 191 GLU A O 1
ATOM 1547 N N . ILE A 1 192 ? 23.411 5.615 -20.488 1.00 40.97 192 ILE A N 1
ATOM 1548 C CA . ILE A 1 192 ? 22.626 4.931 -21.520 1.00 40.97 192 ILE A CA 1
ATOM 1549 C C . ILE A 1 192 ? 23.495 4.730 -22.764 1.00 40.97 192 ILE A C 1
ATOM 1551 O O . ILE A 1 192 ? 24.016 5.690 -23.326 1.00 40.97 192 ILE A O 1
ATOM 1555 N N . ASN A 1 193 ? 23.671 3.473 -23.165 1.00 44.31 193 ASN A N 1
ATOM 1556 C CA . ASN A 1 193 ? 24.516 3.084 -24.281 1.00 44.31 193 ASN A CA 1
ATOM 1557 C C . ASN A 1 193 ? 23.957 3.739 -25.554 1.00 44.31 193 ASN A C 1
ATOM 1559 O O . ASN A 1 193 ? 22.893 3.355 -26.035 1.00 44.31 193 ASN A O 1
ATOM 1563 N N . ILE A 1 194 ? 24.626 4.760 -26.093 1.00 46.69 194 ILE A N 1
ATOM 1564 C CA . ILE A 1 194 ? 24.121 5.526 -27.248 1.00 46.69 194 ILE A CA 1
ATOM 1565 C C . ILE A 1 194 ? 23.995 4.644 -28.506 1.00 46.69 194 ILE A C 1
ATOM 1567 O O . ILE A 1 194 ? 23.163 4.910 -29.373 1.00 46.69 194 ILE A O 1
ATOM 1571 N N . SER A 1 195 ? 24.685 3.497 -28.520 1.00 53.84 195 SER A N 1
ATOM 1572 C CA . SER A 1 195 ? 24.467 2.411 -29.482 1.00 53.84 195 SER A CA 1
ATOM 1573 C C . SER A 1 195 ? 23.038 1.838 -29.474 1.00 53.84 195 SER A C 1
ATOM 1575 O O . SER A 1 195 ? 22.599 1.338 -30.501 1.00 53.84 195 SER A O 1
ATOM 1577 N N . GLU A 1 196 ? 22.302 1.891 -28.360 1.00 62.56 196 GLU A N 1
ATOM 1578 C CA . GLU A 1 196 ? 20.933 1.352 -28.248 1.00 62.56 196 GLU A CA 1
ATOM 1579 C C . GLU A 1 196 ? 19.860 2.363 -28.682 1.00 62.56 196 GLU A C 1
ATOM 1581 O O . GLU A 1 196 ? 18.750 1.981 -29.053 1.00 62.56 196 GLU A O 1
ATOM 1586 N N . ILE A 1 197 ? 20.173 3.664 -28.664 1.00 69.31 197 ILE A N 1
ATOM 1587 C CA . ILE A 1 197 ? 19.261 4.721 -29.140 1.00 69.31 197 ILE A CA 1
ATOM 1588 C C . ILE A 1 197 ? 19.001 4.547 -30.638 1.00 69.31 197 ILE A C 1
ATOM 1590 O O . ILE A 1 197 ? 17.888 4.772 -31.115 1.00 69.31 197 ILE A O 1
ATOM 1594 N N . ASP A 1 198 ? 20.019 4.101 -31.365 1.00 71.38 198 ASP A N 1
ATOM 1595 C CA . ASP A 1 198 ? 19.943 3.805 -32.788 1.00 71.38 198 ASP A CA 1
ATOM 1596 C C . ASP A 1 198 ? 18.916 2.725 -33.098 1.00 71.38 198 ASP A C 1
ATOM 1598 O O . ASP A 1 198 ? 18.025 2.936 -33.924 1.00 71.38 198 ASP A O 1
ATOM 1602 N N . ASP A 1 199 ? 19.003 1.610 -32.382 1.00 76.12 199 ASP A N 1
ATOM 1603 C CA . ASP A 1 199 ? 18.085 0.490 -32.538 1.00 76.12 199 ASP A CA 1
ATOM 1604 C C . ASP A 1 199 ? 16.665 0.892 -32.119 1.00 76.12 199 ASP A C 1
ATOM 1606 O O . ASP A 1 199 ? 15.712 0.634 -32.854 1.00 76.12 199 ASP A O 1
ATOM 1610 N N . LYS A 1 200 ? 16.515 1.654 -31.024 1.00 77.19 200 LYS A N 1
ATOM 1611 C CA . LYS A 1 200 ? 15.215 2.191 -30.583 1.00 77.19 200 LYS A CA 1
ATOM 1612 C C . LYS A 1 200 ? 14.582 3.134 -31.617 1.00 77.19 200 LYS A C 1
ATOM 1614 O O . LYS A 1 200 ? 13.378 3.052 -31.863 1.00 77.19 200 LYS A O 1
ATOM 1619 N N . ILE A 1 201 ? 15.355 4.024 -32.248 1.00 78.12 201 ILE A N 1
ATOM 1620 C CA . ILE A 1 201 ? 14.848 4.922 -33.302 1.00 78.12 201 ILE A CA 1
ATOM 1621 C C . ILE A 1 201 ? 14.464 4.118 -34.548 1.00 78.12 201 ILE A C 1
ATOM 1623 O O . ILE A 1 201 ? 13.407 4.367 -35.132 1.00 78.12 201 ILE A O 1
ATOM 1627 N N . VAL A 1 202 ? 15.286 3.147 -34.953 1.00 80.94 202 VAL A N 1
ATOM 1628 C CA . VAL A 1 202 ? 14.999 2.272 -36.098 1.00 80.94 202 VAL A CA 1
ATOM 1629 C C . VAL A 1 202 ? 13.724 1.460 -35.860 1.00 80.94 202 VAL A C 1
ATOM 1631 O O . VAL A 1 202 ? 12.875 1.390 -36.753 1.00 80.94 202 VAL A O 1
ATOM 1634 N N . ASP A 1 203 ? 13.543 0.908 -34.664 1.00 80.56 203 ASP A N 1
ATOM 1635 C CA . ASP A 1 203 ? 12.355 0.138 -34.299 1.00 80.56 203 ASP A CA 1
ATOM 1636 C C . ASP A 1 203 ? 11.101 1.008 -34.225 1.00 80.56 203 ASP A C 1
ATOM 1638 O O . ASP A 1 203 ? 10.052 0.615 -34.743 1.00 80.56 203 ASP A O 1
ATOM 1642 N N . LEU A 1 204 ? 11.194 2.229 -33.687 1.00 80.06 204 LEU A N 1
ATOM 1643 C CA . LEU A 1 204 ? 10.093 3.196 -33.727 1.00 80.06 204 LEU A CA 1
ATOM 1644 C C . LEU A 1 204 ? 9.715 3.555 -35.169 1.00 80.06 204 LEU A C 1
ATOM 1646 O O . LEU A 1 204 ? 8.528 3.576 -35.503 1.00 80.06 204 LEU A O 1
ATOM 1650 N N . ILE A 1 205 ? 10.701 3.790 -36.043 1.00 81.50 205 ILE A N 1
ATOM 1651 C CA . ILE A 1 205 ? 10.470 4.079 -37.465 1.00 81.50 205 ILE A CA 1
ATOM 1652 C C . ILE A 1 205 ? 9.756 2.908 -38.141 1.00 81.50 205 ILE A C 1
ATOM 1654 O O . ILE A 1 205 ? 8.758 3.135 -38.825 1.00 81.50 205 ILE A O 1
ATOM 1658 N N . LYS A 1 206 ? 10.211 1.670 -37.936 1.00 81.00 206 LYS A N 1
ATOM 1659 C CA . LYS A 1 206 ? 9.590 0.476 -38.532 1.00 81.00 206 LYS A CA 1
ATOM 1660 C C . LYS A 1 206 ? 8.182 0.217 -37.996 1.00 81.00 206 LYS A C 1
ATOM 1662 O O . LYS A 1 206 ? 7.299 -0.165 -38.755 1.00 81.00 206 LYS A O 1
ATOM 1667 N N . THR A 1 207 ? 7.961 0.461 -36.707 1.00 78.12 207 THR A N 1
ATOM 1668 C CA . THR A 1 207 ? 6.698 0.132 -36.030 1.00 78.12 207 THR A CA 1
ATOM 1669 C C . THR A 1 207 ? 5.607 1.176 -36.276 1.00 78.12 207 THR A C 1
ATOM 1671 O O . THR A 1 207 ? 4.435 0.825 -36.392 1.00 78.12 207 THR A O 1
ATOM 1674 N N . LEU A 1 208 ? 5.964 2.463 -36.359 1.00 77.75 208 LEU A N 1
ATOM 1675 C CA . LEU A 1 208 ? 4.998 3.575 -36.363 1.00 77.75 208 LEU A CA 1
ATOM 1676 C C . LEU A 1 208 ? 4.921 4.336 -37.696 1.00 77.75 208 LEU A C 1
ATOM 1678 O O . LEU A 1 208 ? 4.114 5.260 -37.845 1.00 77.75 208 LEU A O 1
ATOM 1682 N N . SER A 1 209 ? 5.723 3.964 -38.698 1.00 79.38 209 SER A N 1
ATOM 1683 C CA . SER A 1 209 ? 5.602 4.547 -40.038 1.00 79.38 209 SER A CA 1
ATOM 1684 C C . SER A 1 209 ? 4.300 4.124 -40.711 1.00 79.38 209 SER A C 1
ATOM 1686 O O . SER A 1 209 ? 4.007 2.945 -40.876 1.00 79.38 209 SER A O 1
ATOM 1688 N N . LYS A 1 210 ? 3.531 5.105 -41.196 1.00 74.75 210 LYS A N 1
ATOM 1689 C CA . LYS A 1 210 ? 2.226 4.865 -41.837 1.00 74.75 210 LYS A CA 1
ATOM 1690 C C . LYS A 1 210 ? 2.320 4.109 -43.168 1.00 74.75 210 LYS A C 1
ATOM 1692 O O . LYS A 1 210 ? 1.310 3.612 -43.654 1.00 74.75 210 LYS A O 1
ATOM 1697 N N . ASN A 1 211 ? 3.494 4.093 -43.806 1.00 78.19 211 ASN A N 1
ATOM 1698 C CA . ASN A 1 211 ? 3.758 3.354 -45.041 1.00 78.19 211 ASN A CA 1
ATOM 1699 C C . ASN A 1 211 ? 5.268 3.160 -45.282 1.00 78.19 211 ASN A C 1
ATOM 1701 O O . ASN A 1 211 ? 6.098 3.940 -44.812 1.00 78.19 211 ASN A O 1
ATOM 1705 N N . THR A 1 212 ? 5.609 2.181 -46.124 1.00 75.06 212 THR A N 1
ATOM 1706 C CA . THR A 1 212 ? 6.990 1.801 -46.482 1.00 75.06 212 THR A CA 1
ATOM 1707 C C . THR A 1 212 ? 7.787 2.929 -47.156 1.00 75.06 212 THR A C 1
ATOM 1709 O O . THR A 1 212 ? 9.015 2.948 -47.120 1.00 75.06 212 THR A O 1
ATOM 1712 N N . LYS A 1 213 ? 7.114 3.904 -47.787 1.00 76.56 213 LYS A N 1
ATOM 1713 C CA . LYS A 1 213 ? 7.771 5.070 -48.406 1.00 76.56 213 LYS A CA 1
ATOM 1714 C C . LYS A 1 213 ? 8.238 6.076 -47.349 1.00 76.56 213 LYS A C 1
ATOM 1716 O O . LYS A 1 213 ? 9.309 6.662 -47.493 1.00 76.56 213 LYS A O 1
ATOM 1721 N N . GLN A 1 214 ? 7.442 6.279 -46.303 1.00 76.25 214 GLN A N 1
ATOM 1722 C CA . GLN A 1 214 ? 7.773 7.123 -45.160 1.00 76.25 214 GLN A CA 1
ATOM 1723 C C . GLN A 1 214 ? 8.876 6.484 -44.313 1.00 76.25 214 GLN A C 1
ATOM 1725 O O . GLN A 1 214 ? 9.825 7.175 -43.957 1.00 76.25 214 GLN A O 1
ATOM 1730 N N . GLU A 1 215 ? 8.798 5.174 -44.088 1.00 79.12 215 GLU A N 1
ATOM 1731 C CA . GLU A 1 215 ? 9.817 4.386 -43.388 1.00 79.12 215 GLU A CA 1
ATOM 1732 C C . GLU A 1 215 ? 11.197 4.523 -44.053 1.00 79.12 215 GLU A C 1
ATOM 1734 O O . GLU A 1 215 ? 12.142 5.008 -43.435 1.00 79.12 215 GLU A O 1
ATOM 1739 N N . LYS A 1 216 ? 11.299 4.223 -45.358 1.00 77.56 216 LYS A N 1
ATOM 1740 C CA . LYS A 1 216 ? 12.557 4.350 -46.121 1.00 77.56 216 LYS A CA 1
ATOM 1741 C C . LYS A 1 216 ? 13.132 5.766 -46.097 1.00 77.56 216 LYS A C 1
ATOM 1743 O O . LYS A 1 216 ? 14.345 5.945 -46.048 1.00 77.56 216 LYS A O 1
ATOM 1748 N N . LYS A 1 217 ? 12.264 6.782 -46.120 1.00 82.44 217 LYS A N 1
ATOM 1749 C CA . LYS A 1 217 ? 12.676 8.188 -46.042 1.00 82.44 217 LYS A CA 1
ATOM 1750 C C . LYS A 1 217 ? 13.244 8.539 -44.663 1.00 82.44 217 LYS A C 1
ATOM 1752 O O . LYS A 1 217 ? 14.221 9.275 -44.590 1.00 82.44 217 LYS A O 1
ATOM 1757 N N . LEU A 1 218 ? 12.640 8.038 -43.586 1.00 84.19 218 LEU A N 1
ATOM 1758 C CA . LEU A 1 218 ? 13.110 8.273 -42.218 1.00 84.19 218 LEU A CA 1
ATOM 1759 C C . LEU A 1 218 ? 14.425 7.535 -41.933 1.00 84.19 218 LEU A C 1
ATOM 1761 O O . LEU A 1 218 ? 15.314 8.128 -41.331 1.00 84.19 218 LEU A O 1
ATOM 1765 N N . LEU A 1 219 ? 14.592 6.311 -42.445 1.00 82.69 219 LEU A N 1
ATOM 1766 C CA . LEU A 1 219 ? 15.854 5.566 -42.351 1.00 82.69 219 LEU A CA 1
ATOM 1767 C C . LEU A 1 219 ? 16.992 6.261 -43.115 1.00 82.69 219 LEU A C 1
ATOM 1769 O O . LEU A 1 219 ? 18.066 6.462 -42.561 1.00 82.69 219 LEU A O 1
ATOM 1773 N N . SER A 1 220 ? 16.737 6.741 -44.335 1.00 79.81 220 SER A N 1
ATOM 1774 C CA . SER A 1 220 ? 17.732 7.501 -45.109 1.00 79.81 220 SER A CA 1
ATOM 1775 C C . SER A 1 220 ? 18.121 8.831 -44.440 1.00 79.81 220 SER A C 1
ATOM 1777 O O . SER A 1 220 ? 19.281 9.245 -44.482 1.00 79.81 220 SER A O 1
ATOM 1779 N N . ASN A 1 221 ? 17.178 9.496 -43.764 1.00 83.25 221 ASN A N 1
ATOM 1780 C CA . ASN A 1 221 ? 17.484 10.677 -42.954 1.00 83.25 221 ASN A CA 1
ATOM 1781 C C . ASN A 1 221 ? 18.370 10.324 -41.744 1.00 83.25 221 ASN A C 1
ATOM 1783 O O . ASN A 1 221 ? 19.230 11.122 -41.376 1.00 83.25 221 ASN A O 1
ATOM 1787 N N . LEU A 1 222 ? 18.189 9.144 -41.141 1.00 83.56 222 LEU A N 1
ATOM 1788 C CA . LEU A 1 222 ? 19.013 8.672 -40.024 1.00 83.56 222 LEU A CA 1
ATOM 1789 C C . LEU A 1 222 ? 20.440 8.345 -40.489 1.00 83.56 222 LEU A C 1
ATOM 1791 O O . LEU A 1 222 ? 21.406 8.744 -39.846 1.00 83.56 222 LEU A O 1
ATOM 1795 N N . GLU A 1 223 ? 20.584 7.716 -41.656 1.00 80.56 223 GLU A N 1
ATOM 1796 C CA . GLU A 1 223 ? 21.882 7.502 -42.312 1.00 80.56 223 GLU A CA 1
ATOM 1797 C C . GLU A 1 223 ? 22.576 8.833 -42.649 1.00 80.56 223 GLU A C 1
ATOM 1799 O O . GLU A 1 223 ? 23.776 8.990 -42.432 1.00 80.56 223 GLU A O 1
ATOM 1804 N N . THR A 1 224 ? 21.815 9.834 -43.107 1.00 82.69 224 THR A N 1
ATOM 1805 C CA . THR A 1 224 ? 22.338 11.179 -43.411 1.00 82.69 224 THR A CA 1
ATOM 1806 C C . THR A 1 224 ? 22.875 11.885 -42.162 1.00 82.69 224 THR A C 1
ATOM 1808 O O . THR A 1 224 ? 23.873 12.599 -42.246 1.00 82.69 224 THR A O 1
ATOM 1811 N N . LEU A 1 225 ? 22.256 11.675 -40.994 1.00 80.06 22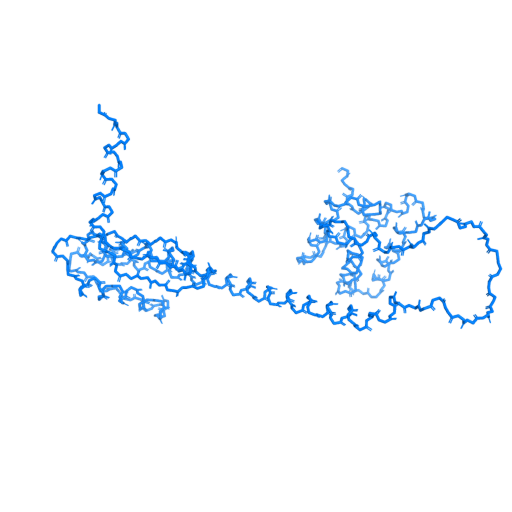5 LEU A N 1
ATOM 1812 C CA . LEU A 1 225 ? 22.745 12.222 -39.722 1.00 80.06 225 LEU A CA 1
ATOM 1813 C C . LEU A 1 225 ? 24.098 11.634 -39.310 1.00 80.06 225 LEU A C 1
ATOM 1815 O O . LEU A 1 225 ? 24.940 12.358 -38.778 1.00 80.06 225 LEU A O 1
ATOM 1819 N N . LYS A 1 226 ? 24.307 10.346 -39.591 1.00 76.25 226 LYS A N 1
ATOM 1820 C CA . LYS A 1 226 ? 25.526 9.607 -39.239 1.00 76.25 226 LYS A CA 1
ATOM 1821 C C . LYS A 1 226 ? 26.634 9.703 -40.279 1.00 76.25 226 LYS A C 1
ATOM 1823 O O . LYS A 1 226 ? 27.771 9.352 -39.991 1.00 76.25 226 LYS A O 1
ATOM 1828 N N . SER A 1 227 ? 26.325 10.176 -41.481 1.00 78.38 227 SER A N 1
ATOM 1829 C CA . SER A 1 227 ? 27.316 10.310 -42.543 1.00 78.38 227 SER A CA 1
ATOM 1830 C C . SER A 1 227 ? 28.373 11.367 -42.203 1.00 78.38 227 SER A C 1
ATOM 1832 O O . SER A 1 227 ? 28.059 12.526 -41.920 1.00 78.38 227 SER A O 1
ATOM 1834 N N . GLU A 1 228 ? 29.648 10.990 -42.291 1.00 73.25 228 GLU A N 1
ATOM 1835 C CA . GLU A 1 228 ? 30.789 11.908 -42.157 1.00 73.25 228 GLU A CA 1
ATOM 1836 C C . GLU A 1 228 ? 30.915 12.868 -43.352 1.00 73.25 228 GLU A C 1
ATOM 1838 O O . GLU A 1 228 ? 31.522 13.929 -43.236 1.00 73.25 228 GLU A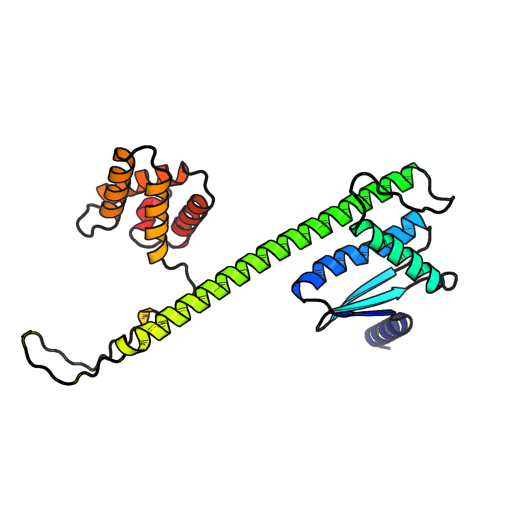 O 1
ATOM 1843 N N . THR A 1 229 ? 30.302 12.528 -44.490 1.00 75.56 229 THR A N 1
ATOM 1844 C CA . THR A 1 229 ? 30.383 13.293 -45.745 1.00 75.56 229 THR A CA 1
ATOM 1845 C C . THR A 1 229 ? 29.173 14.197 -45.992 1.00 75.56 229 THR A C 1
ATOM 1847 O O . THR A 1 229 ? 29.204 15.019 -46.907 1.00 75.56 229 THR A O 1
ATOM 1850 N N . ALA A 1 230 ? 28.110 14.071 -45.189 1.00 83.19 230 ALA A N 1
ATOM 1851 C CA . ALA A 1 230 ? 26.914 14.901 -45.305 1.00 83.19 230 ALA A CA 1
ATOM 1852 C C . ALA A 1 230 ? 27.157 16.321 -44.779 1.00 83.19 230 ALA A C 1
ATOM 1854 O O . ALA A 1 230 ? 27.770 16.518 -43.727 1.00 83.19 230 ALA A O 1
ATOM 1855 N N . SER A 1 231 ? 26.623 17.321 -45.483 1.00 84.88 231 SER A N 1
ATOM 1856 C CA . SER A 1 231 ? 26.771 18.715 -45.072 1.00 84.88 231 SER A CA 1
ATOM 1857 C C . SER A 1 231 ? 25.958 19.032 -43.813 1.00 84.88 231 SER A C 1
ATOM 1859 O O . SER A 1 231 ? 24.883 18.481 -43.569 1.00 84.88 231 SER A O 1
ATOM 1861 N N . GLU A 1 232 ? 26.415 20.021 -43.048 1.00 81.06 232 GLU A N 1
ATOM 1862 C CA . GLU A 1 232 ? 25.748 20.491 -41.826 1.00 81.06 232 GLU A CA 1
ATOM 1863 C C . GLU A 1 232 ? 24.270 20.865 -42.045 1.00 81.06 232 GLU A C 1
ATOM 1865 O O . GLU A 1 232 ? 23.395 20.641 -41.205 1.00 81.06 232 GLU A O 1
ATOM 1870 N N . LYS A 1 233 ? 23.970 21.421 -43.224 1.00 82.00 233 LYS A N 1
ATOM 1871 C CA . LYS A 1 233 ? 22.616 21.806 -43.634 1.00 82.00 233 LYS A CA 1
ATOM 1872 C C . LYS A 1 233 ? 21.720 20.585 -43.860 1.00 82.00 233 LYS A C 1
ATOM 1874 O O . LYS A 1 233 ? 20.531 20.631 -43.540 1.00 82.00 233 LYS A O 1
ATOM 1879 N N . GLU A 1 234 ? 22.273 19.503 -44.398 1.00 79.75 234 GLU A N 1
ATOM 1880 C CA . GLU A 1 234 ? 21.563 18.239 -44.621 1.00 79.75 234 GLU A CA 1
ATOM 1881 C C . GLU A 1 234 ? 21.327 17.492 -43.311 1.00 79.75 234 GLU A C 1
ATOM 1883 O O . GLU A 1 234 ? 20.224 16.979 -43.102 1.00 79.75 234 GLU A O 1
ATOM 1888 N N . LYS A 1 235 ? 22.296 17.527 -42.388 1.00 82.88 235 LYS A N 1
ATOM 1889 C CA . LYS A 1 235 ? 22.145 16.964 -41.040 1.00 82.88 235 LYS A CA 1
ATOM 1890 C C . LYS A 1 235 ? 21.035 17.663 -40.258 1.00 82.88 235 LYS A C 1
ATOM 1892 O O . LYS A 1 235 ? 20.103 17.007 -39.804 1.00 82.88 235 LYS A O 1
ATOM 1897 N N . LYS A 1 236 ? 21.017 19.001 -40.226 1.00 83.12 236 LYS A N 1
ATOM 1898 C CA . LYS A 1 236 ? 19.936 19.777 -39.578 1.00 83.12 236 LYS A CA 1
ATOM 1899 C C . LYS A 1 236 ? 18.552 19.491 -40.167 1.00 83.12 236 LYS A C 1
ATOM 1901 O O . LYS A 1 236 ? 17.572 19.337 -39.438 1.00 83.12 236 LYS A O 1
ATOM 1906 N N . LYS A 1 237 ? 18.452 19.397 -41.497 1.00 83.12 237 LYS A N 1
ATOM 1907 C CA . LYS A 1 237 ? 17.186 19.084 -42.176 1.00 83.12 237 LYS A CA 1
ATOM 1908 C C . LYS A 1 237 ? 16.696 17.671 -41.838 1.00 83.12 237 LYS A C 1
ATOM 1910 O O . LYS A 1 237 ? 15.500 17.485 -41.614 1.00 83.12 237 LYS A O 1
ATOM 1915 N N . SER A 1 238 ? 17.606 16.701 -41.797 1.00 85.19 238 SER A N 1
ATOM 1916 C CA . SER A 1 238 ? 17.306 15.300 -41.482 1.00 85.19 238 SER A CA 1
ATOM 1917 C C . SER A 1 238 ? 16.914 15.123 -40.013 1.00 85.19 238 SER A C 1
ATOM 1919 O O . SER A 1 238 ? 15.898 14.489 -39.723 1.00 85.19 238 SER A O 1
ATOM 1921 N N . GLY A 1 239 ? 17.627 15.791 -39.103 1.00 85.69 239 GLY A N 1
ATOM 1922 C CA . GLY A 1 239 ? 17.327 15.820 -37.671 1.00 85.69 239 GLY A CA 1
ATOM 1923 C C . GLY A 1 239 ? 15.958 16.420 -37.358 1.00 85.69 239 GLY A C 1
ATOM 1924 O O . GLY A 1 239 ? 15.179 15.814 -36.627 1.00 85.69 239 GLY A O 1
ATOM 1925 N N . SER A 1 240 ? 15.580 17.523 -38.018 1.00 83.62 240 SER A N 1
ATOM 1926 C CA . SER A 1 240 ? 14.238 18.113 -37.876 1.00 83.62 240 SER A CA 1
ATOM 1927 C C . SER A 1 240 ? 13.111 17.163 -38.308 1.00 83.62 240 SER A C 1
ATOM 1929 O O . SER A 1 240 ? 12.041 17.155 -37.697 1.00 83.62 240 SER A O 1
ATOM 1931 N N . MET A 1 241 ? 13.324 16.348 -39.348 1.00 82.81 241 MET A N 1
ATOM 1932 C CA . MET A 1 241 ? 12.318 15.370 -39.780 1.00 82.81 241 MET A CA 1
ATOM 1933 C C . MET A 1 241 ? 12.182 14.206 -38.797 1.00 82.81 241 MET A C 1
ATOM 1935 O O . MET A 1 241 ? 11.058 13.775 -38.541 1.00 82.81 241 MET A O 1
ATOM 1939 N N . ILE A 1 242 ? 13.295 13.718 -38.244 1.00 84.19 242 ILE A N 1
ATOM 1940 C CA . ILE A 1 242 ? 13.287 12.642 -37.244 1.00 84.19 242 ILE A CA 1
ATOM 1941 C C . ILE A 1 242 ? 12.668 13.133 -35.935 1.00 84.19 242 ILE A C 1
ATOM 1943 O O . ILE A 1 242 ? 11.808 12.453 -35.385 1.00 84.19 242 ILE A O 1
ATOM 1947 N N . ARG A 1 243 ? 12.989 14.356 -35.499 1.00 84.44 243 ARG A N 1
ATOM 1948 C CA . ARG A 1 243 ? 12.359 14.983 -34.332 1.00 84.44 243 ARG A CA 1
ATOM 1949 C C . ARG A 1 243 ? 10.842 15.062 -34.478 1.00 84.44 243 ARG A C 1
ATOM 1951 O O . ARG A 1 243 ? 10.125 14.564 -33.622 1.00 84.44 243 ARG A O 1
ATOM 1958 N N . LYS A 1 244 ? 10.350 15.619 -35.591 1.00 83.81 244 LYS A N 1
ATOM 1959 C CA . LYS A 1 244 ? 8.904 15.706 -35.857 1.00 83.81 244 LYS A CA 1
ATOM 1960 C C . LYS A 1 244 ? 8.239 14.335 -35.857 1.00 83.81 244 LYS A C 1
ATOM 1962 O O . LYS A 1 244 ? 7.113 14.208 -35.398 1.00 83.81 244 LYS A O 1
ATOM 1967 N N . PHE A 1 245 ? 8.919 13.315 -36.378 1.00 85.31 245 PHE A N 1
ATOM 1968 C CA . PHE A 1 245 ? 8.416 11.949 -36.327 1.00 85.31 245 PHE A CA 1
ATOM 1969 C C . PHE A 1 245 ? 8.301 11.447 -34.880 1.00 85.31 245 PHE A C 1
ATOM 1971 O O . PHE A 1 245 ? 7.223 11.000 -34.491 1.00 85.31 245 PHE A O 1
ATOM 1978 N N . LEU A 1 246 ? 9.353 11.590 -34.072 1.00 81.81 246 LEU A N 1
ATOM 1979 C CA . LEU A 1 246 ? 9.349 11.185 -32.664 1.00 81.81 246 LEU A CA 1
ATOM 1980 C C . LEU A 1 246 ? 8.299 11.956 -31.845 1.00 81.81 246 LEU A C 1
ATOM 1982 O O . LEU A 1 246 ? 7.569 11.344 -31.077 1.00 81.81 246 LEU A O 1
ATOM 1986 N N . GLU A 1 247 ? 8.134 13.262 -32.074 1.00 79.94 247 GLU A N 1
ATOM 1987 C CA . GLU A 1 247 ? 7.102 14.090 -31.423 1.00 79.94 247 GLU A CA 1
ATOM 1988 C C . GLU A 1 247 ? 5.675 13.664 -31.805 1.00 79.94 247 GLU A C 1
ATOM 1990 O O . GLU A 1 247 ? 4.745 13.807 -31.013 1.00 79.94 247 GLU A O 1
ATOM 1995 N N . THR A 1 248 ? 5.480 13.113 -33.008 1.00 79.31 248 THR A N 1
ATOM 1996 C CA . THR A 1 248 ? 4.181 12.549 -33.416 1.00 79.31 248 THR A CA 1
ATOM 1997 C C . THR A 1 248 ? 3.922 11.145 -32.865 1.00 79.31 248 THR A C 1
ATOM 1999 O O . THR A 1 248 ? 2.793 10.658 -32.958 1.00 79.31 248 THR A O 1
ATOM 2002 N N . CYS A 1 249 ? 4.933 10.490 -32.290 1.00 75.56 249 CYS A N 1
ATOM 2003 C CA . CYS A 1 249 ? 4.789 9.184 -31.663 1.00 75.56 249 CYS A CA 1
ATOM 2004 C C . CYS A 1 249 ? 4.330 9.365 -30.210 1.00 75.56 249 CYS A C 1
ATOM 2006 O O . CYS A 1 249 ? 5.107 9.741 -29.341 1.00 75.56 249 CYS A O 1
ATOM 2008 N N . ASN A 1 250 ? 3.062 9.064 -29.919 1.00 72.00 250 ASN A N 1
ATOM 2009 C CA . ASN A 1 250 ? 2.532 9.095 -28.551 1.00 72.00 250 ASN A CA 1
ATOM 2010 C C . ASN A 1 250 ? 2.819 7.778 -27.802 1.00 72.00 250 ASN A C 1
ATOM 2012 O O . ASN A 1 250 ? 1.901 7.125 -27.308 1.00 72.00 250 ASN A O 1
ATOM 2016 N N . THR A 1 251 ? 4.078 7.341 -27.791 1.00 73.75 251 THR A N 1
ATOM 2017 C CA . THR A 1 251 ? 4.519 6.131 -27.083 1.00 73.75 251 THR A CA 1
ATOM 2018 C C . THR A 1 251 ? 5.528 6.498 -26.002 1.00 73.75 251 THR A C 1
ATOM 2020 O O . THR A 1 251 ? 6.320 7.422 -26.173 1.00 73.75 251 THR A O 1
ATOM 2023 N N . GLU A 1 252 ? 5.523 5.766 -24.887 1.00 70.25 252 GLU A N 1
ATOM 2024 C CA . GLU A 1 252 ? 6.493 5.984 -23.801 1.00 70.25 252 GLU A CA 1
ATOM 2025 C C . GLU A 1 252 ? 7.937 5.781 -24.284 1.00 70.25 252 GLU A C 1
ATOM 2027 O O . GLU A 1 252 ? 8.814 6.565 -23.945 1.00 70.25 252 GLU A O 1
ATOM 2032 N N . VAL A 1 253 ? 8.155 4.832 -25.201 1.00 69.12 253 VAL A N 1
ATOM 2033 C CA . VAL A 1 253 ? 9.457 4.608 -25.853 1.00 69.12 253 VAL A CA 1
ATOM 2034 C C . VAL A 1 253 ? 9.914 5.843 -26.643 1.00 69.12 253 VAL A C 1
ATOM 2036 O O . VAL A 1 253 ? 11.087 6.198 -26.605 1.00 69.12 253 VAL A O 1
ATOM 2039 N N . ALA A 1 254 ? 9.009 6.544 -27.337 1.00 70.31 254 ALA A N 1
ATOM 2040 C CA . ALA A 1 254 ? 9.364 7.771 -28.050 1.00 70.31 254 ALA A CA 1
ATOM 2041 C C . ALA A 1 254 ? 9.693 8.928 -27.092 1.00 70.31 254 ALA A C 1
ATOM 2043 O O . ALA A 1 254 ? 10.617 9.693 -27.365 1.00 70.31 254 ALA A O 1
ATOM 2044 N N . LYS A 1 255 ? 8.990 9.035 -25.956 1.00 74.25 255 LYS A N 1
ATOM 2045 C CA . LYS A 1 255 ? 9.286 10.030 -24.911 1.00 74.25 255 LYS A CA 1
ATOM 2046 C C . LYS A 1 255 ? 10.649 9.782 -24.266 1.00 74.25 255 LYS A C 1
ATOM 2048 O O . LYS A 1 255 ? 11.425 10.721 -24.130 1.00 74.25 255 LYS A O 1
ATOM 2053 N N . GLU A 1 256 ? 10.956 8.527 -23.948 1.00 72.31 256 GLU A N 1
ATOM 2054 C CA . GLU A 1 256 ? 12.250 8.104 -23.403 1.00 72.31 256 GLU A CA 1
ATOM 2055 C C . GLU A 1 256 ? 13.392 8.413 -24.383 1.00 72.31 256 GLU A C 1
ATOM 2057 O O . GLU A 1 256 ? 14.413 8.981 -23.994 1.00 72.31 256 GLU A O 1
ATOM 2062 N N . VAL A 1 257 ? 13.198 8.126 -25.676 1.00 71.50 257 VAL A N 1
ATOM 2063 C CA . VAL A 1 257 ? 14.164 8.459 -26.734 1.00 71.50 257 VAL A CA 1
ATOM 2064 C C . VAL A 1 257 ? 14.367 9.975 -26.838 1.00 71.50 257 VAL A C 1
ATOM 2066 O O . VAL A 1 257 ? 15.508 10.426 -26.864 1.00 71.50 257 VAL A O 1
ATOM 2069 N N . ILE A 1 258 ? 13.301 10.784 -26.840 1.00 71.88 258 ILE A N 1
ATOM 2070 C CA . ILE A 1 258 ? 13.405 12.257 -26.882 1.00 71.88 258 ILE A CA 1
ATOM 2071 C C . ILE A 1 258 ? 14.130 12.807 -25.647 1.00 71.88 258 ILE A C 1
ATOM 2073 O O . ILE A 1 258 ? 14.984 13.685 -25.781 1.00 71.88 258 ILE A O 1
ATOM 2077 N N . GLN A 1 259 ? 13.813 12.295 -24.458 1.00 71.62 259 GLN A N 1
ATOM 2078 C CA . GLN A 1 259 ? 14.451 12.710 -23.212 1.00 71.62 259 GLN A CA 1
ATOM 2079 C C . GLN A 1 259 ? 15.949 12.379 -23.225 1.00 71.62 259 GLN A C 1
ATOM 2081 O O . GLN A 1 259 ? 16.779 13.248 -22.975 1.00 71.62 259 GLN A O 1
ATOM 2086 N N . THR A 1 260 ? 16.299 11.168 -23.655 1.00 68.94 260 THR A N 1
ATOM 2087 C CA . THR A 1 260 ? 17.692 10.717 -23.770 1.00 68.94 260 THR A CA 1
ATOM 2088 C C . THR A 1 260 ? 18.481 11.557 -24.785 1.00 68.94 260 THR A C 1
ATOM 2090 O O . THR A 1 260 ? 19.626 11.927 -24.534 1.00 68.94 260 THR A O 1
ATOM 2093 N N . ILE A 1 261 ? 17.864 11.916 -25.919 1.00 71.25 261 ILE A N 1
ATOM 2094 C CA . ILE A 1 261 ? 18.442 12.814 -26.938 1.00 71.25 261 ILE A CA 1
ATOM 2095 C C . ILE A 1 261 ? 18.720 14.208 -26.352 1.00 71.25 261 ILE A C 1
ATOM 2097 O O . ILE A 1 261 ? 19.726 14.829 -26.696 1.00 71.25 261 ILE A O 1
ATOM 2101 N N . SER A 1 262 ? 17.843 14.702 -25.473 1.00 65.62 262 SER A N 1
ATOM 2102 C CA . SER A 1 262 ? 17.997 16.004 -24.814 1.00 65.62 262 SER A CA 1
ATOM 2103 C C . SER A 1 262 ? 19.071 16.007 -23.723 1.00 65.62 262 SER A C 1
ATOM 2105 O O . SER A 1 262 ? 19.659 17.056 -23.470 1.00 65.62 262 SER A O 1
ATOM 2107 N N . GLU A 1 263 ? 19.303 14.871 -23.065 1.00 64.25 263 GLU A N 1
ATOM 2108 C CA . GLU A 1 263 ? 20.211 14.753 -21.917 1.00 64.25 263 GLU A CA 1
ATOM 2109 C C . GLU A 1 263 ? 21.646 14.377 -22.328 1.00 64.25 263 GLU A C 1
ATOM 2111 O O . GLU A 1 263 ? 22.595 14.894 -21.742 1.00 64.25 263 GLU A O 1
ATOM 2116 N N . ASN A 1 264 ? 21.826 13.546 -23.367 1.00 62.28 264 ASN A N 1
ATOM 2117 C CA . ASN A 1 264 ? 23.115 12.885 -23.639 1.00 62.28 264 ASN A CA 1
ATOM 2118 C C . ASN A 1 264 ? 23.927 13.434 -24.825 1.00 62.28 264 ASN A C 1
ATOM 2120 O O . ASN A 1 264 ? 25.016 12.937 -25.086 1.00 62.28 264 ASN A O 1
ATOM 2124 N N . GLY A 1 265 ? 23.452 14.467 -25.529 1.00 54.44 265 GLY A N 1
ATOM 2125 C CA . GLY A 1 265 ? 24.289 15.408 -26.296 1.00 54.44 265 GLY A CA 1
ATOM 2126 C C . GLY A 1 265 ? 25.337 14.874 -27.293 1.00 54.44 265 GLY A C 1
ATOM 2127 O O . GLY A 1 265 ? 26.224 15.644 -27.668 1.00 54.44 265 GLY A O 1
ATOM 2128 N N . GLU A 1 266 ? 25.284 13.618 -27.744 1.00 56.81 266 GLU A N 1
ATOM 2129 C CA . GLU A 1 266 ? 26.265 13.076 -28.691 1.00 56.81 266 GLU A CA 1
ATOM 2130 C C . GLU A 1 266 ? 26.143 13.712 -30.089 1.00 56.81 266 GLU A C 1
ATOM 2132 O O . GLU A 1 266 ? 25.078 14.174 -30.506 1.00 56.81 266 GLU A O 1
ATOM 2137 N N . GLY A 1 267 ? 27.254 13.767 -30.830 1.00 63.22 267 GLY A N 1
ATOM 2138 C CA . GLY A 1 267 ? 27.452 14.703 -31.947 1.00 63.22 267 GLY A CA 1
ATOM 2139 C C . GLY A 1 267 ? 26.342 14.756 -33.007 1.00 63.22 267 GLY A C 1
ATOM 2140 O O . GLY A 1 267 ? 25.969 15.844 -33.436 1.00 63.22 267 GLY A O 1
ATOM 2141 N N . TRP A 1 268 ? 25.761 13.621 -33.416 1.00 68.56 268 TRP A N 1
ATOM 2142 C CA . TRP A 1 268 ? 24.668 13.612 -34.403 1.00 68.56 268 TRP A CA 1
ATOM 2143 C C . TRP A 1 268 ? 23.268 13.764 -33.771 1.00 68.56 268 TRP A C 1
ATOM 2145 O O . TRP A 1 268 ? 22.335 14.247 -34.418 1.00 68.56 268 TRP A O 1
ATOM 2155 N N . ILE A 1 269 ? 23.131 13.401 -32.493 1.00 69.75 269 ILE A N 1
ATOM 2156 C CA . ILE A 1 269 ? 21.911 13.513 -31.678 1.00 69.75 269 ILE A CA 1
ATOM 2157 C C . ILE A 1 269 ? 21.557 14.985 -31.433 1.00 69.75 269 ILE A C 1
ATOM 2159 O O . ILE A 1 269 ? 20.379 15.351 -31.416 1.00 69.75 269 ILE A O 1
ATOM 2163 N N . GLN A 1 270 ? 22.561 15.866 -31.377 1.00 69.69 270 GLN A N 1
ATOM 2164 C CA . GLN A 1 270 ? 22.371 17.319 -31.300 1.00 69.69 270 GLN A CA 1
ATOM 2165 C C . GLN A 1 270 ? 21.529 17.883 -32.458 1.00 69.69 270 GLN A C 1
ATOM 2167 O O . GLN A 1 270 ? 20.787 18.849 -32.270 1.00 69.69 270 GLN A O 1
ATOM 2172 N N . TYR A 1 271 ? 21.566 17.271 -33.647 1.00 74.38 271 TYR A N 1
ATOM 2173 C CA . TYR A 1 271 ? 20.732 17.696 -34.780 1.00 74.38 271 TYR A CA 1
ATOM 2174 C C . TYR A 1 271 ? 19.250 17.338 -34.613 1.00 74.38 271 TYR A C 1
ATOM 2176 O O . TYR A 1 271 ? 18.408 17.897 -35.317 1.00 74.38 271 TYR A O 1
ATOM 2184 N N . ILE A 1 272 ? 18.927 16.420 -33.698 1.00 74.19 272 ILE A N 1
ATOM 2185 C CA . ILE A 1 272 ? 17.554 16.071 -33.316 1.00 74.19 272 ILE A CA 1
ATOM 2186 C C . ILE A 1 272 ? 17.121 16.913 -32.105 1.00 74.19 272 ILE A C 1
ATOM 2188 O O . ILE A 1 272 ? 16.012 17.444 -32.100 1.00 74.19 272 ILE A O 1
ATOM 2192 N N . GLY A 1 273 ? 18.004 17.079 -31.113 1.00 63.59 273 GLY A N 1
ATOM 2193 C CA . GLY A 1 273 ? 17.723 17.767 -29.847 1.00 63.59 273 GLY A CA 1
ATOM 2194 C C . GLY A 1 273 ? 17.817 19.297 -29.868 1.00 63.59 273 GLY A C 1
ATOM 2195 O O . GLY A 1 273 ? 17.448 19.931 -28.884 1.00 63.59 273 GLY A O 1
ATOM 2196 N N . THR A 1 274 ? 18.284 19.924 -30.952 1.00 53.69 274 THR A N 1
ATOM 2197 C CA . THR A 1 274 ? 18.522 21.379 -30.970 1.00 53.69 274 THR A CA 1
ATOM 2198 C C . THR A 1 274 ? 17.235 22.180 -30.734 1.00 53.69 274 THR A C 1
ATOM 2200 O O . THR A 1 274 ? 16.344 22.242 -31.583 1.00 53.69 274 THR A O 1
ATOM 2203 N N . LEU A 1 275 ? 17.150 22.799 -29.552 1.00 41.38 275 LEU A N 1
ATOM 2204 C CA . LEU A 1 275 ? 16.402 24.027 -29.299 1.00 41.38 275 LEU A CA 1
ATOM 2205 C C . LEU A 1 275 ? 16.989 25.126 -30.193 1.00 41.38 275 LEU A C 1
ATOM 2207 O O . LEU A 1 275 ? 18.193 25.382 -30.163 1.00 41.38 275 LEU A O 1
ATOM 2211 N N . PHE A 1 276 ? 16.132 25.749 -30.994 1.00 37.56 276 PHE A N 1
ATOM 2212 C CA . PHE A 1 276 ? 16.223 27.197 -31.129 1.00 37.56 276 PHE A CA 1
ATOM 2213 C C . PHE A 1 276 ? 15.535 27.803 -29.910 1.00 37.56 276 PHE A C 1
ATOM 2215 O O . PHE A 1 276 ? 14.483 27.241 -29.521 1.00 37.56 276 PHE A O 1
#

pLDDT: mean 71.34, std 16.26, range [28.94, 94.19]

Organism: NCBI:txid391587

Foldseek 3Di:
DDPVVVVVVVVVVVVVQWDFDDWDQDDPLLAVLVQLLVQCLQVLCCLFVVFHKGWDWDDDVRTTTITMDGDPPDDPVNVVVSVCLLVVVLVDDLPDDAGRGDPPHDPVSRVVSSVVSSVSSVSSVVSVVVSVVVVVVVVVVVVVVVVVVVVCVVCVVVVDDDPDDDDDDDDDDDDDDDDPVPPVVVDDDDDPDVVVLVVLLLVL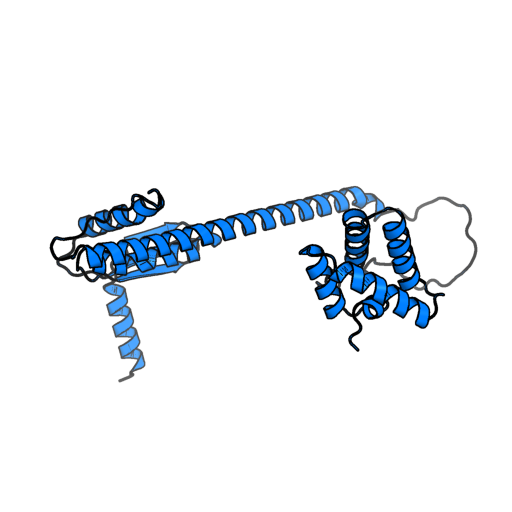LVPPPPDPVSSVLLVVLVVLLVDPPHDPVSLLVSLCSSLVSLVPDPDPSSVVSLVSLCPPDPDSSCSNNDDD

Radius of gyration: 32.16 Å; chains: 1; bounding box: 80×48×85 Å

Secondary structure (DSSP, 8-state):
--HHHHHHHHHHHHHHH-EEEEEEE--TTTHHHHHHHHHTHHHHHHHHH----EEEEEEETTEEEEEEE--TTS-HHHHHHHHHHHHHTTTS-TT-------TTS-HHHHHHHHHHHHHHHHHHHHHHHHHHHHHHHHHHHHHHHHHHHHHHHHTHHHH-------------------------TTSS--S--HHHHHHHHHHHHHHH-SSHHHHHHHHHHHHHHH-SSS-HHHHHHHHHHHHHHHHH--SHHHHHHHHHHHHH--TTTHHHH---